Protein AF-A0A497AFL0-F1 (afdb_monomer)

Structure (mmCIF, N/CA/C/O backbone):
data_AF-A0A497AFL0-F1
#
_entry.id   AF-A0A497AFL0-F1
#
loop_
_atom_site.group_PDB
_atom_site.id
_atom_site.type_symbol
_atom_site.label_atom_id
_atom_site.label_alt_id
_atom_site.label_comp_id
_atom_site.label_asym_id
_atom_site.label_entity_id
_atom_site.label_seq_id
_atom_site.pdbx_PDB_ins_code
_atom_site.Cartn_x
_atom_site.Cartn_y
_atom_site.Cartn_z
_atom_site.occupancy
_atom_site.B_iso_or_equiv
_atom_site.auth_seq_id
_atom_site.auth_comp_id
_atom_site.auth_asym_id
_atom_site.auth_atom_id
_atom_site.pdbx_PDB_model_num
ATOM 1 N N . MET A 1 1 ? 13.308 -26.621 -12.746 1.00 46.12 1 MET A N 1
ATOM 2 C CA . MET A 1 1 ? 12.250 -26.012 -13.586 1.00 46.12 1 MET A CA 1
ATOM 3 C C . MET A 1 1 ? 12.833 -25.397 -14.860 1.00 46.12 1 MET A C 1
ATOM 5 O O . MET A 1 1 ? 12.658 -26.014 -15.894 1.00 46.12 1 MET A O 1
ATOM 9 N N . ARG A 1 2 ? 13.650 -24.327 -14.797 1.00 49.12 2 ARG A N 1
ATOM 10 C CA . ARG A 1 2 ? 14.349 -23.703 -15.956 1.00 49.12 2 ARG A CA 1
ATOM 11 C C . ARG A 1 2 ? 14.988 -24.679 -16.957 1.00 49.12 2 ARG A C 1
ATOM 13 O O . ARG A 1 2 ? 14.730 -24.582 -18.146 1.00 49.12 2 ARG A O 1
ATOM 20 N N . ALA A 1 3 ? 15.778 -25.636 -16.469 1.00 50.41 3 ALA A N 1
ATOM 21 C CA . ALA A 1 3 ? 16.465 -26.618 -17.315 1.00 50.41 3 ALA A CA 1
ATOM 22 C C . ALA A 1 3 ? 15.525 -27.650 -17.971 1.00 50.41 3 ALA A C 1
ATOM 24 O O . ALA A 1 3 ? 15.893 -28.256 -18.966 1.00 50.41 3 ALA A O 1
ATOM 25 N N . ARG A 1 4 ? 14.318 -27.850 -17.422 1.00 59.09 4 ARG A N 1
ATOM 26 C CA . ARG A 1 4 ? 13.323 -28.803 -17.946 1.00 59.09 4 ARG A CA 1
ATOM 27 C C . ARG A 1 4 ? 12.272 -28.130 -18.833 1.00 59.09 4 ARG A C 1
ATOM 29 O O . ARG A 1 4 ? 11.682 -28.806 -19.657 1.00 59.09 4 ARG A O 1
ATOM 36 N N . THR A 1 5 ? 12.028 -26.829 -18.654 1.00 69.00 5 THR A N 1
ATOM 37 C CA . THR A 1 5 ? 10.956 -26.096 -19.349 1.00 69.00 5 THR A CA 1
ATOM 38 C C . THR A 1 5 ? 11.459 -25.038 -20.331 1.00 69.00 5 THR A C 1
ATOM 40 O O . THR A 1 5 ? 10.650 -24.422 -21.009 1.00 69.00 5 THR A O 1
ATOM 43 N N . GLY A 1 6 ? 12.766 -24.741 -20.369 1.00 60.69 6 GLY A N 1
ATOM 44 C CA . GLY A 1 6 ? 13.315 -23.621 -21.152 1.00 60.69 6 GLY A CA 1
ATOM 45 C C . GLY A 1 6 ? 12.871 -22.231 -20.662 1.00 60.69 6 GLY A C 1
ATOM 46 O O . GLY A 1 6 ? 13.253 -21.211 -21.232 1.00 60.69 6 GLY A O 1
ATOM 47 N N . TRP A 1 7 ? 12.084 -22.173 -19.585 1.00 60.00 7 TRP A N 1
ATOM 48 C CA . TRP A 1 7 ? 11.347 -20.983 -19.178 1.00 60.00 7 TRP A CA 1
ATOM 49 C C . TRP A 1 7 ? 12.233 -19.939 -18.483 1.00 60.00 7 TRP A C 1
ATOM 51 O O . TRP A 1 7 ? 12.837 -20.207 -17.439 1.00 60.00 7 TRP A O 1
ATOM 61 N N . LYS A 1 8 ? 12.262 -18.707 -19.003 1.00 59.94 8 LYS A N 1
ATOM 62 C CA . LYS A 1 8 ? 12.955 -17.561 -18.391 1.00 59.94 8 LYS A CA 1
ATOM 63 C C . LYS A 1 8 ? 11.952 -16.666 -17.649 1.00 59.94 8 LYS A C 1
ATOM 65 O O . LYS A 1 8 ? 11.508 -15.669 -18.198 1.00 59.94 8 LYS A O 1
ATOM 70 N N . VAL A 1 9 ? 11.637 -16.979 -16.383 1.00 55.25 9 VAL A N 1
ATOM 71 C CA . VAL A 1 9 ? 10.916 -16.020 -15.515 1.00 55.25 9 VAL A CA 1
ATOM 72 C C . VAL A 1 9 ? 11.771 -14.758 -15.398 1.00 55.25 9 VAL A C 1
ATOM 74 O O . VAL A 1 9 ? 12.940 -14.863 -15.004 1.00 55.25 9 VAL A O 1
ATOM 77 N N . ILE A 1 10 ? 11.197 -13.602 -15.731 1.00 65.56 10 ILE A N 1
ATOM 78 C CA . ILE A 1 10 ? 11.725 -12.301 -15.307 1.00 65.56 10 ILE A CA 1
ATOM 79 C C . ILE A 1 10 ? 10.770 -11.715 -14.256 1.00 65.56 10 ILE A C 1
ATOM 81 O O . ILE A 1 10 ? 11.224 -11.472 -13.146 1.00 65.56 10 ILE A O 1
ATOM 85 N N . TRP A 1 11 ? 9.465 -11.610 -14.558 1.00 73.38 11 TRP A N 1
ATOM 86 C CA . TRP A 1 11 ? 8.390 -11.199 -13.636 1.00 73.38 11 TRP A CA 1
ATOM 87 C C . TRP A 1 11 ? 7.073 -11.879 -14.028 1.00 73.38 11 TRP A C 1
ATOM 89 O O . TRP A 1 11 ? 6.803 -11.988 -15.218 1.00 73.38 11 TRP A O 1
ATOM 99 N N . GLY A 1 12 ? 6.311 -12.385 -13.055 1.00 78.75 12 GLY A N 1
ATOM 100 C CA . GLY A 1 12 ? 5.032 -13.076 -13.272 1.00 78.75 12 GLY A CA 1
ATOM 101 C C . GLY A 1 12 ? 3.821 -12.221 -12.884 1.00 78.75 12 GLY A C 1
ATOM 102 O O . GLY A 1 12 ? 4.006 -11.087 -12.432 1.00 78.75 12 GLY A O 1
ATOM 103 N N . PRO A 1 13 ? 2.596 -12.747 -13.043 1.00 87.62 13 PRO A N 1
ATOM 104 C CA . PRO A 1 13 ? 1.397 -12.063 -12.590 1.00 87.62 13 PRO A CA 1
ATOM 105 C C . PRO A 1 13 ? 1.395 -11.935 -11.063 1.00 87.62 13 PRO A C 1
ATOM 107 O O . PRO A 1 13 ? 1.988 -12.750 -10.352 1.00 87.62 13 PRO A O 1
ATOM 110 N N . VAL A 1 14 ? 0.724 -10.901 -10.564 1.00 86.81 14 VAL A N 1
ATOM 111 C CA . VAL A 1 14 ? 0.528 -10.661 -9.130 1.00 86.81 14 VAL A CA 1
ATOM 112 C C . VAL A 1 14 ? -0.358 -11.745 -8.523 1.00 86.81 14 VAL A C 1
ATOM 114 O O . VAL A 1 14 ? -0.096 -12.193 -7.409 1.00 86.81 14 VAL A O 1
ATOM 117 N N . ASP A 1 15 ? -1.393 -12.165 -9.252 1.00 86.38 15 ASP A N 1
ATOM 118 C CA . ASP A 1 15 ? -2.335 -13.183 -8.810 1.00 86.38 15 ASP A CA 1
ATOM 119 C C . ASP A 1 15 ? -2.006 -14.548 -9.430 1.00 86.38 15 ASP A C 1
ATOM 121 O O . ASP A 1 15 ? -1.782 -14.675 -10.635 1.00 86.38 15 ASP A O 1
ATOM 125 N N . GLY A 1 16 ? -2.006 -15.595 -8.603 1.00 87.25 16 GLY A N 1
ATOM 126 C CA . GLY A 1 16 ? -1.774 -16.964 -9.061 1.00 87.25 16 GLY A CA 1
ATOM 127 C C . GLY A 1 16 ? -2.846 -17.468 -10.033 1.00 87.25 16 GLY A C 1
ATOM 128 O O . GLY A 1 16 ? -2.552 -18.339 -10.853 1.00 87.25 16 GLY A O 1
ATOM 129 N N . ARG A 1 17 ? -4.061 -16.906 -9.992 1.00 89.06 17 ARG A N 1
ATOM 130 C CA . ARG A 1 17 ? -5.159 -17.236 -10.917 1.00 89.06 17 ARG A CA 1
ATOM 131 C C . ARG A 1 17 ? -4.842 -16.863 -12.363 1.00 89.06 17 ARG A C 1
ATOM 133 O O . ARG A 1 17 ? -5.296 -17.550 -13.271 1.00 89.06 17 ARG A O 1
ATOM 140 N N . ASP A 1 18 ? -4.021 -15.837 -12.567 1.00 89.94 18 ASP A N 1
ATOM 141 C CA . ASP A 1 18 ? -3.608 -15.380 -13.896 1.00 89.94 18 ASP A CA 1
ATOM 142 C C . ASP A 1 18 ? -2.452 -16.214 -14.468 1.00 89.94 18 ASP A C 1
ATOM 144 O O . ASP A 1 18 ? -2.111 -16.087 -15.645 1.00 89.94 18 ASP A O 1
ATOM 148 N N . LEU A 1 19 ? -1.834 -17.082 -13.657 1.00 88.62 19 LEU A N 1
ATOM 149 C CA . LEU A 1 19 ? -0.659 -17.853 -14.053 1.00 88.62 19 LEU A CA 1
ATOM 150 C C . LEU A 1 19 ? -0.894 -18.719 -15.304 1.00 88.62 19 LEU A C 1
ATOM 152 O O . LEU A 1 19 ? -0.031 -18.688 -16.177 1.00 88.62 19 LEU A O 1
ATOM 156 N N . PRO A 1 20 ? -2.013 -19.455 -15.469 1.00 89.94 20 PRO A N 1
ATOM 157 C CA . PRO A 1 20 ? -2.237 -20.252 -16.674 1.00 89.94 20 PRO A CA 1
ATOM 158 C C . PRO A 1 20 ? -2.274 -19.412 -17.959 1.00 89.94 20 PRO A C 1
ATOM 160 O O . PRO A 1 20 ? -1.594 -19.764 -18.919 1.00 89.94 20 PRO A O 1
ATOM 163 N N . ALA A 1 21 ? -3.002 -18.290 -17.962 1.00 89.69 21 ALA A N 1
ATOM 164 C CA . ALA A 1 21 ? -3.087 -17.380 -19.110 1.00 89.69 21 ALA A CA 1
ATOM 165 C C . ALA A 1 21 ? -1.736 -16.700 -19.387 1.00 89.69 21 ALA A C 1
ATOM 167 O O . ALA A 1 21 ? -1.268 -16.641 -20.525 1.00 89.69 21 ALA A O 1
ATOM 168 N N . PHE A 1 22 ? -1.038 -16.286 -18.326 1.00 86.12 22 PHE A N 1
ATOM 169 C CA . PHE A 1 22 ? 0.311 -15.736 -18.419 1.00 86.12 22 PHE A CA 1
ATOM 170 C C . PHE A 1 22 ? 1.298 -16.727 -19.057 1.00 86.12 22 PHE A C 1
ATOM 172 O O . PHE A 1 22 ? 2.105 -16.352 -19.904 1.00 86.12 22 PHE A O 1
ATOM 179 N N . LEU A 1 23 ? 1.215 -18.013 -18.696 1.00 84.00 23 LEU A N 1
ATOM 180 C CA . LEU A 1 23 ? 2.046 -19.069 -19.281 1.00 84.00 23 LEU A CA 1
ATOM 181 C C . LEU A 1 23 ? 1.733 -19.331 -20.765 1.00 84.00 23 LEU A C 1
ATOM 183 O O . LEU A 1 23 ? 2.600 -19.838 -21.476 1.00 84.00 23 LEU A O 1
ATOM 187 N N . GLN A 1 24 ? 0.535 -18.973 -21.231 1.00 88.25 24 GLN A N 1
ATOM 188 C CA . GLN A 1 24 ? 0.121 -19.063 -22.636 1.00 88.25 24 GLN A CA 1
ATOM 189 C C . GLN A 1 24 ? 0.507 -17.820 -23.459 1.00 88.25 24 GLN A C 1
ATOM 191 O O . GLN A 1 24 ? 0.299 -17.799 -24.669 1.00 88.25 24 GLN A O 1
ATOM 196 N N . GLY A 1 25 ? 1.119 -16.806 -22.833 1.00 84.25 25 GLY A N 1
ATOM 197 C CA . GLY A 1 25 ? 1.528 -15.563 -23.493 1.00 84.25 25 GLY A CA 1
ATOM 198 C C . GLY A 1 25 ? 0.440 -14.488 -23.547 1.00 84.25 25 GLY A C 1
ATOM 199 O O . GLY A 1 25 ? 0.642 -13.452 -24.179 1.00 84.25 25 GLY A O 1
ATOM 200 N N . GLU A 1 26 ? -0.687 -14.685 -22.861 1.00 86.81 26 GLU A N 1
ATOM 201 C CA . GLU A 1 26 ? -1.793 -13.722 -22.781 1.00 86.81 26 GLU A CA 1
ATOM 202 C C . GLU A 1 26 ? -1.524 -12.647 -21.711 1.00 86.81 26 GLU A C 1
ATOM 204 O O . GLU A 1 26 ? -2.297 -12.437 -20.775 1.00 86.81 26 GLU A O 1
ATOM 209 N N . GLU A 1 27 ? -0.377 -11.971 -21.805 1.00 84.44 27 GLU A N 1
ATOM 210 C CA . GLU A 1 27 ? 0.041 -10.997 -20.797 1.00 84.44 27 GLU A CA 1
ATOM 211 C C . GLU A 1 27 ? -0.739 -9.680 -20.903 1.00 84.44 27 GLU A C 1
ATOM 213 O O . GLU A 1 27 ? -0.645 -8.956 -21.897 1.00 84.44 27 GLU A O 1
ATOM 218 N N . THR A 1 28 ? -1.425 -9.291 -19.825 1.00 87.81 28 THR A N 1
ATOM 219 C CA . THR A 1 28 ? -2.095 -7.984 -19.736 1.00 87.81 28 THR A CA 1
ATOM 220 C C . THR A 1 28 ? -1.421 -7.062 -18.711 1.00 87.81 28 THR A C 1
ATOM 222 O O . THR A 1 28 ? -0.861 -7.528 -17.716 1.00 87.81 28 THR A O 1
ATOM 225 N N . PRO A 1 29 ? -1.497 -5.724 -18.874 1.00 85.31 29 PRO A N 1
ATOM 226 C CA . PRO A 1 29 ? -1.004 -4.785 -17.862 1.00 85.31 29 PRO A CA 1
ATOM 227 C C . PRO A 1 29 ? -1.679 -4.943 -16.491 1.00 85.31 29 PRO A C 1
ATOM 229 O O . PRO A 1 29 ? -1.070 -4.627 -15.470 1.00 85.31 29 PRO A O 1
ATOM 232 N N . ALA A 1 30 ? -2.925 -5.429 -16.462 1.00 87.38 30 ALA A N 1
ATOM 233 C CA . ALA A 1 30 ? -3.696 -5.646 -15.241 1.00 87.38 30 ALA A CA 1
ATOM 234 C C . ALA A 1 30 ? -3.081 -6.729 -14.346 1.00 87.38 30 ALA A C 1
ATOM 236 O O . ALA A 1 30 ? -2.998 -6.523 -13.139 1.00 87.38 30 ALA A O 1
ATOM 237 N N . MET A 1 31 ? -2.576 -7.813 -14.945 1.00 89.75 31 MET A N 1
ATOM 238 C CA . MET A 1 31 ? -1.933 -8.932 -14.241 1.00 89.75 31 MET A CA 1
ATOM 239 C C . MET A 1 31 ? -0.695 -8.508 -13.441 1.00 89.75 31 MET A C 1
ATOM 241 O O . MET A 1 31 ? -0.265 -9.216 -12.539 1.00 89.75 31 MET A O 1
ATOM 245 N N . ARG A 1 32 ? -0.091 -7.358 -13.763 1.00 86.31 32 ARG A N 1
ATOM 246 C CA . ARG A 1 32 ? 1.118 -6.839 -13.100 1.00 86.31 32 ARG A CA 1
ATOM 247 C C . ARG A 1 32 ? 0.809 -5.864 -11.963 1.00 86.31 32 ARG A C 1
ATOM 249 O O . ARG A 1 32 ? 1.722 -5.452 -11.250 1.00 86.31 32 ARG A O 1
ATOM 256 N N . GLN A 1 33 ? -0.452 -5.460 -11.810 1.00 87.88 33 GLN A N 1
ATOM 257 C CA . GLN A 1 33 ? -0.864 -4.469 -10.823 1.00 87.88 33 GLN A CA 1
ATOM 258 C C . GLN A 1 33 ? -1.514 -5.134 -9.618 1.00 87.88 33 GLN A C 1
ATOM 260 O O . GLN A 1 33 ? -2.354 -6.019 -9.756 1.00 87.88 33 GLN A O 1
ATOM 265 N N . VAL A 1 34 ? -1.156 -4.665 -8.425 1.00 86.75 34 VAL A N 1
ATOM 266 C CA . VAL A 1 34 ? -1.777 -5.139 -7.187 1.00 86.75 34 VAL A CA 1
ATOM 267 C C . VAL A 1 34 ? -3.140 -4.476 -7.034 1.00 86.75 34 VAL A C 1
ATOM 269 O O . VAL A 1 34 ? -3.253 -3.246 -7.047 1.00 86.75 34 VAL A O 1
ATOM 272 N N . ARG A 1 35 ? -4.169 -5.305 -6.864 1.00 82.94 35 ARG A N 1
ATOM 273 C CA . ARG A 1 35 ? -5.547 -4.902 -6.580 1.00 82.94 35 ARG A CA 1
ATOM 274 C C . ARG A 1 35 ? -5.979 -5.518 -5.254 1.00 82.94 35 ARG A C 1
ATOM 276 O O . ARG A 1 35 ? -5.486 -6.575 -4.883 1.00 82.94 35 ARG A O 1
ATOM 283 N N . PHE A 1 36 ? -6.869 -4.820 -4.553 1.00 82.75 36 PHE A N 1
ATOM 284 C CA . PHE A 1 36 ? -7.506 -5.298 -3.327 1.00 82.75 36 PHE A CA 1
ATOM 285 C C . PHE A 1 36 ? -9.001 -5.352 -3.556 1.00 82.75 36 PHE A C 1
ATOM 287 O O . PHE A 1 36 ? -9.713 -4.368 -3.331 1.00 82.75 36 PHE A O 1
ATOM 294 N N . ASP A 1 37 ? -9.460 -6.493 -4.043 1.00 85.88 37 ASP A N 1
ATOM 295 C CA . ASP A 1 37 ? -10.869 -6.701 -4.332 1.00 85.88 37 ASP A CA 1
ATOM 296 C C . ASP A 1 37 ? -11.680 -6.812 -3.025 1.00 85.88 37 ASP A C 1
ATOM 298 O O . ASP A 1 37 ? -11.132 -7.149 -1.967 1.00 85.88 37 ASP A O 1
ATOM 302 N N . PRO A 1 38 ? -13.002 -6.555 -3.055 1.00 88.50 38 PRO A N 1
ATOM 303 C CA . PRO A 1 38 ? -13.854 -6.670 -1.869 1.00 88.50 38 PRO A CA 1
ATOM 304 C C . PRO A 1 38 ? -13.768 -8.038 -1.183 1.00 88.50 38 PRO A C 1
ATOM 306 O O . PRO A 1 38 ? -13.820 -8.106 0.042 1.00 88.50 38 PRO A O 1
ATOM 309 N N . GLN A 1 39 ? -13.575 -9.113 -1.954 1.00 90.06 39 GLN A N 1
ATOM 310 C CA . GLN A 1 39 ? -13.399 -10.458 -1.410 1.00 90.06 39 GLN A CA 1
ATOM 311 C C . GLN A 1 39 ? -12.131 -10.565 -0.553 1.00 90.06 39 GLN A C 1
ATOM 313 O O . GLN A 1 39 ? -12.203 -11.003 0.589 1.00 90.06 39 GLN A O 1
ATOM 318 N N . GLN A 1 40 ? -10.987 -10.095 -1.054 1.00 89.38 40 GLN A N 1
ATOM 319 C CA . GLN A 1 40 ? -9.726 -10.110 -0.303 1.00 89.38 40 GLN A CA 1
ATOM 320 C C . GLN A 1 40 ? -9.819 -9.244 0.960 1.00 89.38 40 GLN A C 1
ATOM 322 O O . GLN A 1 40 ? -9.247 -9.567 1.996 1.00 89.38 40 GLN A O 1
ATOM 327 N N . ARG A 1 41 ? -10.579 -8.145 0.908 1.00 89.56 41 ARG A N 1
ATOM 328 C CA . ARG A 1 41 ? -10.850 -7.306 2.087 1.00 89.56 41 ARG A CA 1
ATOM 329 C C . ARG A 1 41 ? -11.718 -8.003 3.120 1.00 89.56 41 ARG A C 1
ATOM 331 O O . ARG A 1 41 ? -11.448 -7.866 4.310 1.00 89.56 41 ARG A O 1
ATOM 338 N N . LEU A 1 42 ? -12.721 -8.756 2.681 1.00 93.38 42 LEU A N 1
ATOM 339 C CA . LEU A 1 42 ? -13.513 -9.600 3.567 1.00 93.38 42 LEU A CA 1
ATOM 340 C C . LEU A 1 42 ? -12.639 -10.679 4.215 1.00 93.38 42 LEU A C 1
ATOM 342 O O . LEU A 1 42 ? -12.704 -10.858 5.427 1.00 93.38 42 LEU A O 1
ATOM 346 N N . GLU A 1 43 ? -11.781 -11.340 3.437 1.00 92.62 43 GLU A N 1
ATOM 347 C CA . GLU A 1 43 ? -10.816 -12.318 3.952 1.00 92.62 43 GLU A CA 1
ATOM 348 C C . GLU A 1 43 ? -9.907 -11.686 5.019 1.00 92.62 43 GLU A C 1
ATOM 350 O O . GLU A 1 43 ? -9.795 -12.224 6.119 1.00 92.62 43 GLU A O 1
ATOM 355 N N . MET A 1 44 ? -9.344 -10.498 4.763 1.00 90.81 44 MET A N 1
ATOM 356 C CA . MET A 1 44 ? -8.554 -9.756 5.757 1.00 90.81 44 MET A CA 1
ATOM 357 C C . MET A 1 44 ? -9.360 -9.414 7.019 1.00 90.81 44 MET A C 1
ATOM 359 O O . MET A 1 44 ? -8.858 -9.599 8.129 1.00 90.81 44 MET A O 1
ATOM 363 N N . ALA A 1 45 ? -10.610 -8.963 6.868 1.00 90.31 45 ALA A N 1
ATOM 364 C CA . ALA A 1 45 ? -11.486 -8.659 7.997 1.00 90.31 45 ALA A CA 1
ATOM 365 C C . ALA A 1 45 ? -11.735 -9.890 8.871 1.00 90.31 45 ALA A C 1
ATOM 367 O O . ALA A 1 45 ? -11.653 -9.797 10.095 1.00 90.31 45 ALA A O 1
ATOM 368 N N . VAL A 1 46 ? -11.986 -11.043 8.249 1.00 94.56 46 VAL A N 1
ATOM 369 C CA . VAL A 1 46 ? -12.168 -12.324 8.942 1.00 94.56 46 VAL A CA 1
ATOM 370 C C . VAL A 1 46 ? -10.878 -12.744 9.647 1.00 94.56 46 VAL A C 1
ATOM 372 O O . VAL A 1 46 ? -10.926 -13.105 10.823 1.00 94.56 46 VAL A O 1
ATOM 375 N N . MET A 1 47 ? -9.725 -12.654 8.973 1.00 92.56 47 MET A N 1
ATOM 376 C CA . MET A 1 47 ? -8.430 -13.018 9.563 1.00 92.56 47 MET A CA 1
ATOM 377 C C . MET A 1 47 ? -8.060 -12.163 10.778 1.00 92.56 47 MET A C 1
ATOM 379 O O . MET A 1 47 ? -7.326 -12.636 11.639 1.00 92.56 47 MET A O 1
ATOM 383 N N . TRP A 1 48 ? -8.565 -10.933 10.870 1.00 89.06 48 TRP A N 1
ATOM 384 C CA . TRP A 1 48 ? -8.393 -10.083 12.049 1.00 89.06 48 TRP A CA 1
ATOM 385 C C . TRP A 1 48 ? -9.451 -10.337 13.124 1.00 89.06 48 TRP A C 1
ATOM 387 O O . TRP A 1 48 ? -9.122 -10.489 14.302 1.00 89.06 48 TRP A O 1
ATOM 397 N N . ALA A 1 49 ? -10.725 -10.409 12.738 1.00 90.69 49 ALA A N 1
ATOM 398 C CA . ALA A 1 49 ? -11.827 -10.547 13.683 1.00 90.69 49 ALA A CA 1
ATOM 399 C C . ALA A 1 49 ? -11.823 -11.908 14.394 1.00 90.69 49 ALA A C 1
ATOM 401 O O . ALA A 1 49 ? -12.113 -11.974 15.592 1.00 90.69 49 ALA A O 1
ATOM 402 N N . ALA A 1 50 ? -11.481 -12.992 13.690 1.00 94.56 50 ALA A N 1
ATOM 403 C CA . ALA A 1 50 ? -11.543 -14.340 14.247 1.00 94.56 50 ALA A CA 1
ATOM 404 C C . ALA A 1 50 ? -10.533 -14.569 15.391 1.00 94.56 50 ALA A C 1
ATOM 406 O O . ALA A 1 50 ? -10.984 -14.933 16.480 1.00 94.56 50 ALA A O 1
ATOM 407 N N . PRO A 1 51 ? -9.218 -14.290 15.251 1.00 91.88 51 PRO A N 1
ATOM 408 C CA . PRO A 1 51 ? -8.271 -14.445 16.358 1.00 91.88 51 PRO A CA 1
ATOM 409 C C . PRO A 1 51 ? -8.599 -13.549 17.556 1.00 91.88 51 PRO A C 1
ATOM 411 O O . PRO A 1 51 ? -8.541 -14.007 18.695 1.00 91.88 51 PRO A O 1
ATOM 414 N N . LEU A 1 52 ? -9.018 -12.299 17.322 1.00 88.19 52 LEU A N 1
ATOM 415 C CA . LEU A 1 52 ? -9.439 -11.397 18.400 1.00 88.19 52 LEU A CA 1
ATOM 416 C C . LEU A 1 52 ? -10.680 -11.923 19.136 1.00 88.19 52 LEU A C 1
ATOM 418 O O . LEU A 1 52 ? -10.771 -11.816 20.360 1.00 88.19 52 LEU A O 1
ATOM 422 N N . SER A 1 53 ? -11.612 -12.549 18.414 1.00 92.31 53 SER A N 1
ATOM 423 C CA . SER A 1 53 ? -12.800 -13.173 19.008 1.00 92.31 53 SER A CA 1
ATOM 424 C C . SER A 1 53 ? -12.453 -14.384 19.877 1.00 92.31 53 SER A C 1
ATOM 426 O O . SER A 1 53 ? -13.130 -14.611 20.876 1.00 92.31 53 SER A O 1
ATOM 428 N N . LEU A 1 54 ? -11.384 -15.126 19.562 1.00 92.94 54 LEU A N 1
ATOM 429 C CA . LEU A 1 54 ? -10.900 -16.233 20.403 1.00 92.94 54 LEU A CA 1
ATOM 430 C C . LEU A 1 54 ? -10.318 -15.752 21.739 1.00 92.94 54 LEU A C 1
ATOM 432 O O . LEU A 1 54 ? -10.319 -16.502 22.712 1.00 92.94 54 LEU A O 1
ATOM 436 N N . LEU A 1 55 ? -9.859 -14.499 21.805 1.00 89.56 55 LEU A N 1
ATOM 437 C CA . LEU A 1 55 ? -9.377 -13.874 23.040 1.00 89.56 55 LEU A CA 1
ATOM 438 C C . LEU A 1 55 ? -10.510 -13.239 23.859 1.00 89.56 55 LEU A C 1
ATOM 440 O O . LEU A 1 55 ? -10.360 -13.032 25.064 1.00 89.56 55 LEU A O 1
ATOM 444 N N . ALA A 1 56 ? -11.663 -12.957 23.245 1.00 89.81 56 ALA A N 1
ATOM 445 C CA . ALA A 1 56 ? -12.793 -12.310 23.909 1.00 89.81 56 ALA A CA 1
ATOM 446 C C . ALA A 1 56 ? -13.316 -13.052 25.164 1.00 89.81 56 ALA A C 1
ATOM 448 O O . ALA A 1 56 ? -13.660 -12.362 26.130 1.00 89.81 56 ALA A O 1
ATOM 449 N N . PRO A 1 57 ? -13.337 -14.402 25.246 1.00 92.69 57 PRO A N 1
ATOM 450 C CA . PRO A 1 57 ? -13.746 -15.123 26.455 1.00 92.69 57 PRO A CA 1
ATOM 451 C C . PRO A 1 57 ? -12.928 -14.796 27.709 1.00 92.69 57 PRO A C 1
ATOM 453 O O . PRO A 1 57 ? -13.464 -14.904 28.808 1.00 92.69 57 PRO A O 1
ATOM 456 N N . ILE A 1 58 ? -11.682 -14.318 27.580 1.00 89.50 58 ILE A N 1
ATOM 457 C CA . ILE A 1 58 ? -10.861 -13.869 28.725 1.00 89.50 58 ILE A CA 1
ATOM 458 C C . ILE A 1 58 ? -11.582 -12.756 29.504 1.00 89.50 58 ILE A C 1
ATOM 460 O O . ILE A 1 58 ? -11.474 -12.660 30.726 1.00 89.50 58 ILE A O 1
ATOM 464 N N . THR A 1 59 ? -12.387 -11.943 28.816 1.00 85.12 59 THR A N 1
ATOM 465 C CA . THR A 1 59 ? -13.141 -10.852 29.444 1.00 85.12 59 THR A CA 1
ATOM 466 C C . THR A 1 59 ? -14.266 -11.330 30.361 1.00 85.12 59 THR A C 1
ATOM 468 O O . THR A 1 59 ? -14.693 -10.557 31.219 1.00 85.12 59 THR A O 1
ATOM 471 N N . LEU A 1 60 ? -14.707 -12.593 30.259 1.00 86.56 60 LEU A N 1
ATOM 472 C CA . LEU A 1 60 ? -15.723 -13.169 31.149 1.00 86.56 60 LEU A CA 1
ATOM 473 C C . LEU A 1 60 ? -15.281 -13.181 32.617 1.00 86.56 60 LEU A C 1
ATOM 475 O O . LEU A 1 60 ? -16.134 -13.088 33.494 1.00 86.56 60 LEU A O 1
ATOM 479 N N . ILE A 1 61 ? -13.967 -13.230 32.877 1.00 90.75 61 ILE A N 1
ATOM 480 C CA . ILE A 1 61 ? -13.384 -13.159 34.228 1.00 90.75 61 ILE A CA 1
ATOM 481 C C . ILE A 1 61 ? -13.780 -11.851 34.925 1.00 90.75 61 ILE A C 1
ATOM 483 O O . ILE A 1 61 ? -14.040 -11.831 36.125 1.00 90.75 61 ILE A O 1
ATOM 487 N N . PHE A 1 62 ? -13.847 -10.757 34.167 1.00 89.12 62 PHE A N 1
ATOM 488 C CA . PHE A 1 62 ? -14.095 -9.418 34.699 1.00 89.12 62 PHE A CA 1
ATOM 489 C C . PHE A 1 62 ? -15.529 -8.938 34.439 1.00 89.12 62 PHE A C 1
ATOM 491 O O . PHE A 1 62 ? -16.079 -8.181 35.239 1.00 89.12 62 PHE A O 1
ATOM 498 N N . TRP A 1 63 ? -16.149 -9.372 33.334 1.00 86.75 63 TRP A N 1
ATOM 499 C CA . TRP A 1 63 ? -17.462 -8.907 32.872 1.00 86.75 63 TRP A CA 1
ATOM 500 C C . TRP A 1 63 ? -18.310 -10.049 32.271 1.00 86.75 63 TRP A C 1
ATOM 502 O O . TRP A 1 63 ? -18.483 -10.114 31.048 1.00 86.75 63 TRP A O 1
ATOM 512 N N . PRO A 1 64 ? -18.917 -10.916 33.106 1.00 78.38 64 PRO A N 1
ATOM 513 C CA . PRO A 1 64 ? -19.558 -12.170 32.678 1.00 78.38 64 PRO A CA 1
ATOM 514 C C . PRO A 1 64 ? -20.802 -12.055 31.766 1.00 78.38 64 PRO A C 1
ATOM 516 O O . PRO A 1 64 ? -21.359 -13.069 31.370 1.00 78.38 64 PRO A O 1
ATOM 519 N N . GLY A 1 65 ? -21.233 -10.857 31.360 1.00 87.69 65 GLY A N 1
ATOM 520 C CA . GLY A 1 65 ? -22.367 -10.655 30.440 1.00 87.69 65 GLY A CA 1
ATOM 521 C C . GLY A 1 65 ? -22.021 -9.962 29.120 1.00 87.69 65 GLY A C 1
ATOM 522 O O . GLY A 1 65 ? -22.923 -9.644 28.348 1.00 87.69 65 GLY A O 1
ATOM 523 N N . ARG A 1 66 ? -20.741 -9.654 28.859 1.00 88.12 66 ARG A N 1
ATOM 524 C CA . ARG A 1 66 ? -20.347 -8.787 27.728 1.00 88.12 66 ARG A CA 1
ATOM 525 C C . ARG A 1 66 ? -19.659 -9.489 26.562 1.00 88.12 66 ARG A C 1
ATOM 527 O O . ARG A 1 66 ? -19.245 -8.811 25.628 1.00 88.12 66 ARG A O 1
ATOM 534 N N . LEU A 1 67 ? -19.590 -10.818 26.567 1.00 90.50 67 LEU A N 1
ATOM 535 C CA . LEU A 1 67 ? -18.915 -11.566 25.505 1.00 90.50 67 LEU A CA 1
ATOM 536 C C . LEU A 1 67 ? -19.546 -11.330 24.127 1.00 90.50 67 LEU A C 1
ATOM 538 O O . LEU A 1 67 ? -18.862 -10.899 23.207 1.00 90.50 67 LEU A O 1
ATOM 542 N N . LEU A 1 68 ? -20.852 -11.572 23.990 1.00 91.19 68 LEU A N 1
ATOM 543 C CA . LEU A 1 68 ? -21.545 -11.427 22.710 1.00 91.19 68 LEU A CA 1
ATOM 544 C C . LEU A 1 68 ? -21.472 -9.999 22.134 1.00 91.19 68 LEU A C 1
ATOM 546 O O . LEU A 1 68 ? -21.086 -9.869 20.973 1.00 91.19 68 LEU A O 1
ATOM 550 N N . PRO A 1 69 ? -21.772 -8.921 22.893 1.00 90.19 69 PRO A N 1
ATOM 551 C CA . PRO A 1 69 ? -21.641 -7.569 22.357 1.00 90.19 69 PRO A CA 1
ATOM 552 C C . PRO A 1 69 ? -20.188 -7.201 22.028 1.00 90.19 69 PRO A C 1
ATOM 554 O O . PRO A 1 69 ? -19.963 -6.463 21.073 1.00 90.19 69 PRO A O 1
ATOM 557 N N . LEU A 1 70 ? -19.199 -7.730 22.759 1.00 87.06 70 LEU A N 1
ATOM 558 C CA . LEU A 1 70 ? -17.786 -7.523 22.438 1.00 87.06 70 LEU A CA 1
ATOM 559 C C . LEU A 1 70 ? -17.399 -8.202 21.118 1.00 87.06 70 LEU A C 1
ATOM 561 O O . LEU A 1 70 ? -16.787 -7.563 20.267 1.00 87.06 70 LEU A O 1
ATOM 565 N N . VAL A 1 71 ? -17.787 -9.464 20.921 1.00 92.00 71 VAL A N 1
ATOM 566 C CA . VAL A 1 71 ? -17.542 -10.192 19.665 1.00 92.00 71 VAL A CA 1
ATOM 567 C C . VAL A 1 71 ? -18.240 -9.492 18.499 1.00 92.00 71 VAL A C 1
ATOM 569 O O . VAL A 1 71 ? -17.611 -9.243 17.474 1.00 92.00 71 VAL A O 1
ATOM 572 N N . ALA A 1 72 ? -19.504 -9.095 18.665 1.00 92.38 72 ALA A N 1
ATOM 573 C CA . ALA A 1 72 ? -20.233 -8.348 17.643 1.00 92.38 72 ALA A CA 1
ATOM 574 C C . ALA A 1 72 ? -19.527 -7.030 17.281 1.00 92.38 72 ALA A C 1
ATOM 576 O O . ALA A 1 72 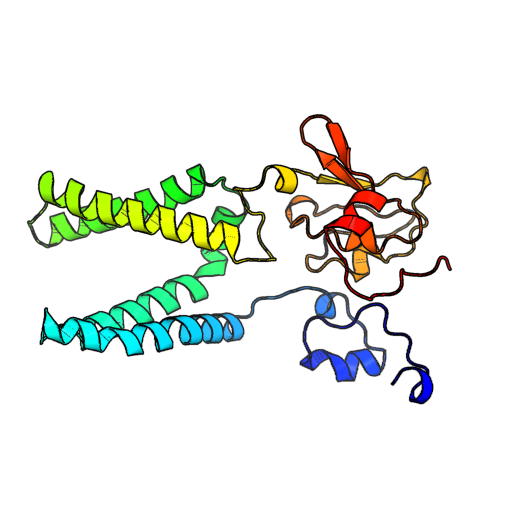? -19.411 -6.703 16.101 1.00 92.38 72 ALA A O 1
ATOM 577 N N . LEU A 1 73 ? -19.007 -6.303 18.276 1.00 87.62 73 LEU A N 1
ATOM 578 C CA . LEU A 1 73 ? -18.253 -5.069 18.058 1.00 87.62 73 LEU A CA 1
ATOM 579 C C . LEU A 1 73 ? -16.938 -5.315 17.307 1.00 87.62 73 LEU A C 1
ATOM 581 O O . LEU A 1 73 ? -16.635 -4.560 16.387 1.00 87.62 73 LEU A O 1
ATOM 585 N N . ILE A 1 74 ? -16.180 -6.357 17.671 1.00 87.00 74 ILE A N 1
ATOM 586 C CA . ILE A 1 74 ? -14.933 -6.739 16.985 1.00 87.00 74 ILE A CA 1
ATOM 587 C C . ILE A 1 74 ? -15.215 -6.967 15.498 1.00 87.00 74 ILE A C 1
ATOM 589 O O . ILE A 1 74 ? -14.590 -6.337 14.649 1.00 87.00 74 ILE A O 1
ATOM 593 N N . TRP A 1 75 ? -16.204 -7.805 15.183 1.00 93.94 75 TRP A N 1
ATOM 594 C CA . TRP A 1 75 ? -16.572 -8.109 13.801 1.00 93.94 75 TRP A CA 1
ATOM 595 C C . TRP A 1 75 ? -17.090 -6.889 13.045 1.00 93.94 75 TRP A C 1
ATOM 597 O O . TRP A 1 75 ? -16.645 -6.635 11.926 1.00 93.94 75 TRP A O 1
ATOM 607 N N . ALA A 1 76 ? -17.994 -6.114 13.650 1.00 91.44 76 ALA A N 1
ATOM 608 C CA . ALA A 1 76 ? -18.539 -4.911 13.032 1.00 91.44 76 ALA A CA 1
ATOM 609 C C . ALA A 1 76 ? -17.435 -3.897 12.710 1.00 91.44 76 ALA A C 1
ATOM 611 O O . ALA A 1 76 ? -17.402 -3.362 11.603 1.00 91.44 76 ALA A O 1
ATOM 612 N N . LEU A 1 77 ? -16.504 -3.671 13.643 1.00 84.94 77 LEU A N 1
ATOM 613 C CA . LEU A 1 77 ? -15.393 -2.747 13.444 1.00 84.94 77 LEU A CA 1
ATOM 614 C C . LEU A 1 77 ? -14.421 -3.260 12.378 1.00 84.94 77 LEU A C 1
ATOM 616 O O . LEU A 1 77 ? -14.068 -2.499 11.481 1.00 84.94 77 LEU A O 1
ATOM 620 N N . SER A 1 78 ? -14.022 -4.534 12.428 1.00 85.81 78 SER A N 1
ATOM 621 C CA . SER A 1 78 ? -13.136 -5.122 11.416 1.00 85.81 78 SER A CA 1
ATOM 622 C C . SER A 1 78 ? -13.752 -5.033 10.019 1.00 85.81 78 SER A C 1
ATOM 624 O O . SER A 1 78 ? -13.107 -4.537 9.096 1.00 85.81 78 SER A O 1
ATOM 626 N N . LEU A 1 79 ? -15.014 -5.434 9.855 1.00 90.75 79 LEU A N 1
ATOM 627 C CA . LEU A 1 79 ? -15.713 -5.332 8.573 1.00 90.75 79 LEU A CA 1
ATOM 628 C C . LEU A 1 79 ? -15.818 -3.878 8.102 1.00 90.75 79 LEU A C 1
ATOM 630 O O . LEU A 1 79 ? -15.525 -3.599 6.941 1.00 90.75 79 LEU A O 1
ATOM 634 N N . ALA A 1 80 ? -16.178 -2.951 8.993 1.00 87.62 80 ALA A N 1
ATOM 635 C CA . ALA A 1 80 ? -16.268 -1.533 8.660 1.00 87.62 80 ALA A CA 1
ATOM 636 C C . ALA A 1 80 ? -14.922 -0.977 8.178 1.00 87.62 80 ALA A C 1
ATOM 638 O O . ALA A 1 80 ? -14.879 -0.328 7.137 1.00 87.62 80 ALA A O 1
ATOM 639 N N . VAL A 1 81 ? -13.824 -1.271 8.882 1.00 83.31 81 VAL A N 1
ATOM 640 C CA . VAL A 1 81 ? -12.473 -0.825 8.512 1.00 83.31 81 VAL A CA 1
ATOM 641 C C . VAL A 1 81 ? -12.091 -1.367 7.130 1.00 83.31 81 VAL A C 1
ATOM 643 O O . VAL A 1 81 ? -11.851 -0.590 6.208 1.00 83.31 81 VAL A O 1
ATOM 646 N N . TYR A 1 82 ? -12.101 -2.685 6.923 1.00 86.69 82 TYR A N 1
ATOM 647 C CA . TYR A 1 82 ? -11.590 -3.253 5.670 1.00 86.69 82 TYR A CA 1
ATOM 648 C C . TYR A 1 82 ? -12.504 -3.016 4.462 1.00 86.69 82 TYR A C 1
ATOM 650 O O . TYR A 1 82 ? -11.998 -2.794 3.361 1.00 86.69 82 TYR A O 1
ATOM 658 N N . LEU A 1 83 ? -13.831 -3.030 4.627 1.00 88.75 83 LEU A N 1
ATOM 659 C CA . LEU A 1 83 ? -14.755 -2.811 3.507 1.00 88.75 83 LEU A CA 1
ATOM 660 C C . LEU A 1 83 ? -14.884 -1.329 3.138 1.00 88.75 83 LEU A C 1
ATOM 662 O O . LEU A 1 83 ? -14.979 -1.015 1.951 1.00 88.75 83 LEU A O 1
ATOM 666 N N . ALA A 1 84 ? -14.830 -0.414 4.115 1.00 87.06 84 ALA A N 1
ATOM 667 C CA . ALA A 1 84 ? -14.845 1.026 3.848 1.00 87.06 84 ALA A CA 1
ATOM 668 C C . ALA A 1 84 ? -13.481 1.572 3.396 1.00 87.06 84 ALA A C 1
ATOM 670 O O . ALA A 1 84 ? -13.386 2.752 3.059 1.00 87.06 84 ALA A O 1
ATOM 671 N N . PHE A 1 85 ? -12.442 0.732 3.343 1.00 83.19 85 PHE A N 1
ATOM 672 C CA . PHE A 1 85 ? -11.083 1.120 2.972 1.00 83.19 85 PHE A CA 1
ATOM 673 C C . PHE A 1 85 ? -10.982 2.009 1.716 1.00 83.19 85 PHE A C 1
ATOM 675 O O . PHE A 1 85 ? -10.336 3.051 1.807 1.00 83.19 85 PHE A O 1
ATOM 682 N N . PRO A 1 86 ? -11.662 1.732 0.581 1.00 84.25 86 PRO A N 1
ATOM 683 C CA . PRO A 1 86 ? -11.639 2.616 -0.597 1.00 84.25 86 PRO A CA 1
ATOM 684 C C . PRO A 1 86 ? -12.053 4.058 -0.334 1.00 84.25 86 PRO A C 1
ATOM 686 O O . PRO A 1 86 ? -11.594 4.969 -1.017 1.00 84.25 86 PRO A O 1
ATOM 689 N N . LEU A 1 87 ? -12.962 4.262 0.622 1.00 83.88 87 LEU A N 1
ATOM 690 C CA . LEU A 1 87 ? -13.527 5.574 0.916 1.00 83.88 87 LEU A CA 1
ATOM 691 C C . LEU A 1 87 ? -12.505 6.459 1.628 1.00 83.88 87 LEU A C 1
ATOM 693 O O . LEU A 1 87 ? -12.488 7.671 1.418 1.00 83.88 87 LEU A O 1
ATOM 697 N N . TYR A 1 88 ? -11.645 5.859 2.454 1.00 76.75 88 TYR A N 1
ATOM 698 C CA . TYR A 1 88 ? -10.664 6.591 3.250 1.00 76.75 88 TYR A CA 1
ATOM 699 C C . TYR A 1 88 ? -9.208 6.384 2.802 1.00 76.75 88 TYR A C 1
ATOM 701 O O . TYR A 1 88 ? -8.337 7.133 3.247 1.00 76.75 88 TYR A O 1
ATOM 709 N N . GLU A 1 89 ? -8.926 5.448 1.890 1.00 78.06 89 GLU A N 1
ATOM 710 C CA . GLU A 1 89 ? -7.596 5.208 1.309 1.00 78.06 89 GLU A CA 1
ATOM 711 C C . GLU A 1 89 ? -6.942 6.500 0.789 1.00 78.06 89 GLU A C 1
ATOM 713 O O . GLU A 1 89 ? -5.800 6.761 1.170 1.00 78.06 89 GLU A O 1
ATOM 718 N N . PRO A 1 90 ? -7.616 7.371 0.006 1.00 75.69 90 PRO A N 1
ATOM 719 C CA . PRO A 1 90 ? -6.982 8.593 -0.492 1.00 75.69 90 PRO A CA 1
ATOM 720 C C . PRO A 1 90 ? -6.596 9.564 0.628 1.00 75.69 90 PRO A C 1
ATOM 722 O O . PRO A 1 90 ? -5.643 10.331 0.484 1.00 75.69 90 PRO A O 1
ATOM 725 N N . LEU A 1 91 ? -7.336 9.549 1.742 1.00 72.06 91 LEU A N 1
ATOM 726 C CA . LEU A 1 91 ? -7.046 10.383 2.904 1.00 72.06 91 LEU A CA 1
ATOM 727 C C . LEU A 1 91 ? -5.834 9.843 3.662 1.00 72.06 91 LEU A C 1
ATOM 729 O O . LEU A 1 91 ? -4.996 10.632 4.093 1.00 72.06 91 LEU A O 1
ATOM 733 N N . VAL A 1 92 ? -5.733 8.520 3.800 1.00 69.06 92 VAL A N 1
ATOM 734 C CA . VAL A 1 92 ? -4.605 7.852 4.459 1.00 69.06 92 VAL A CA 1
ATOM 735 C C . VAL A 1 92 ? -3.343 7.985 3.609 1.00 69.06 92 VAL A C 1
ATOM 737 O O . VAL A 1 92 ? -2.338 8.477 4.103 1.00 69.06 92 VAL A O 1
ATOM 740 N N . ALA A 1 93 ? -3.400 7.682 2.311 1.00 67.56 93 ALA A N 1
ATOM 741 C CA . ALA A 1 93 ? -2.242 7.722 1.414 1.00 67.56 93 ALA A CA 1
ATOM 742 C C . ALA A 1 93 ? -1.580 9.112 1.302 1.00 67.56 93 ALA A C 1
ATOM 744 O O . ALA A 1 93 ? -0.388 9.213 1.015 1.00 67.56 93 ALA A O 1
ATOM 745 N N . ARG A 1 94 ? -2.339 10.196 1.522 1.00 64.81 94 ARG A N 1
ATOM 746 C CA . ARG A 1 94 ? -1.857 11.582 1.363 1.00 64.81 94 ARG A CA 1
ATOM 747 C C . ARG A 1 94 ? -1.413 12.253 2.659 1.00 64.81 94 ARG A C 1
ATOM 749 O O . ARG A 1 94 ? -0.680 13.239 2.596 1.00 64.81 94 ARG A O 1
ATOM 756 N N . LYS A 1 95 ? -1.895 11.804 3.818 1.00 65.19 95 LYS A N 1
ATOM 757 C CA . LYS A 1 95 ? -1.676 12.510 5.088 1.00 65.19 95 LYS A CA 1
ATOM 758 C C . LYS A 1 95 ? -0.437 11.996 5.806 1.00 65.19 95 LYS A C 1
ATOM 760 O O . LYS A 1 95 ? -0.135 10.819 5.760 1.00 65.19 95 LYS A O 1
ATOM 765 N N . SER A 1 96 ? 0.267 12.893 6.494 1.00 73.31 96 SER A N 1
ATOM 766 C CA . SER A 1 96 ? 1.322 12.525 7.440 1.00 73.31 96 SER A CA 1
ATOM 767 C C . SER A 1 96 ? 0.734 11.835 8.674 1.00 73.31 96 SER A C 1
ATOM 769 O O . SER A 1 96 ? -0.475 11.897 8.910 1.00 73.31 96 SER A O 1
ATOM 771 N N . LEU A 1 97 ? 1.598 11.264 9.519 1.00 75.00 97 LEU A N 1
ATOM 772 C CA . LEU A 1 97 ? 1.224 10.726 10.832 1.00 75.00 97 LEU A CA 1
ATOM 773 C C . LEU A 1 97 ? 0.305 11.683 11.618 1.00 75.00 97 LEU A C 1
ATOM 775 O O . LEU A 1 97 ? -0.727 11.270 12.137 1.00 75.00 97 LEU A O 1
ATOM 779 N N . ALA A 1 98 ? 0.627 12.981 11.636 1.00 78.12 98 ALA A N 1
ATOM 780 C CA . ALA A 1 98 ? -0.198 13.998 12.285 1.00 78.12 98 ALA A CA 1
ATOM 781 C C . ALA A 1 98 ? -1.594 14.106 11.651 1.00 78.12 98 ALA A C 1
ATOM 783 O O . ALA A 1 98 ? -2.597 14.178 12.356 1.00 78.12 98 ALA A O 1
ATOM 784 N N . GLY A 1 99 ? -1.682 14.067 10.320 1.00 78.19 99 GLY A N 1
ATOM 785 C CA . GLY A 1 99 ? -2.961 14.098 9.617 1.00 78.19 99 GLY A CA 1
ATOM 786 C C . GLY A 1 99 ? -3.825 12.856 9.870 1.00 78.19 99 GLY A C 1
ATOM 787 O O . GLY A 1 99 ? -5.049 12.991 9.939 1.00 78.19 99 GLY A O 1
ATOM 788 N N . PHE A 1 100 ? -3.209 11.683 10.046 1.00 77.56 100 PHE A N 1
ATOM 789 C CA . PHE A 1 100 ? -3.896 10.459 10.468 1.00 77.56 100 PHE A CA 1
ATOM 790 C C . PHE A 1 100 ? -4.446 10.598 11.893 1.00 77.56 100 PHE A C 1
ATOM 792 O O . PHE A 1 100 ? -5.641 10.403 12.113 1.00 77.56 100 PHE A O 1
ATOM 799 N N . VAL A 1 101 ? -3.602 11.012 12.845 1.00 81.94 101 VAL A N 1
ATOM 800 C CA . VAL A 1 101 ? -3.985 11.181 14.258 1.00 81.94 101 VAL A CA 1
ATOM 801 C C . VAL A 1 101 ? -5.092 12.222 14.415 1.00 81.94 101 VAL A C 1
ATOM 803 O O . VAL A 1 101 ? -6.047 11.981 15.146 1.00 81.94 101 VAL A O 1
ATOM 806 N N . VAL A 1 102 ? -5.026 13.345 13.695 1.00 84.38 102 VAL A N 1
ATOM 807 C CA . VAL A 1 102 ? -6.081 14.373 13.724 1.00 84.38 102 VAL A CA 1
ATOM 808 C C . VAL A 1 102 ? -7.403 13.829 13.180 1.00 84.38 102 VAL A C 1
ATOM 810 O O . VAL A 1 102 ? -8.449 14.069 13.778 1.00 84.38 102 VAL A O 1
ATOM 813 N N . LEU A 1 103 ? -7.376 13.080 12.072 1.00 81.88 103 LEU A N 1
ATOM 814 C CA . LEU A 1 103 ? -8.591 12.522 11.473 1.00 81.88 103 LEU A CA 1
ATOM 815 C C . LEU A 1 103 ? -9.238 11.473 12.385 1.00 81.88 103 LEU A C 1
ATOM 817 O O . LEU A 1 103 ? -10.396 11.622 12.772 1.00 81.88 103 LEU A O 1
ATOM 821 N N . PHE A 1 104 ? -8.494 10.426 12.744 1.00 80.06 104 PHE A N 1
ATOM 822 C CA . PHE A 1 104 ? -9.024 9.323 13.546 1.00 80.06 104 PHE A CA 1
ATOM 823 C C . PHE A 1 104 ? -9.283 9.740 14.996 1.00 80.06 104 PHE A C 1
ATOM 825 O O . PHE A 1 104 ? -10.300 9.353 15.571 1.00 80.06 104 PHE A O 1
ATOM 832 N N . GLY A 1 105 ? -8.427 10.587 15.571 1.00 85.94 105 GLY A N 1
ATOM 833 C CA . GLY A 1 105 ? -8.648 11.185 16.886 1.00 85.94 105 GLY A CA 1
ATOM 834 C C . GLY A 1 105 ? -9.892 12.072 16.908 1.00 85.94 105 GLY A C 1
ATOM 835 O O . GLY A 1 105 ? -10.710 11.944 17.815 1.00 85.94 105 GLY A O 1
ATOM 836 N N . GLY A 1 106 ? -10.093 12.901 15.878 1.00 87.12 106 GLY A N 1
ATOM 837 C CA . GLY A 1 106 ? -11.290 13.730 15.728 1.00 87.12 106 GLY A CA 1
ATOM 838 C C . GLY A 1 106 ? -12.574 12.905 15.623 1.00 87.12 106 GLY A C 1
ATOM 839 O O . GLY A 1 106 ? -13.529 13.170 16.351 1.00 87.12 106 GLY A O 1
ATOM 840 N N . LEU A 1 107 ? -12.583 11.860 14.787 1.00 85.62 107 LEU A N 1
ATOM 841 C CA . LEU A 1 107 ? -13.718 10.934 14.669 1.00 85.62 107 LEU A CA 1
ATOM 842 C C . LEU A 1 107 ? -14.014 10.213 15.991 1.00 85.62 107 LEU A C 1
ATOM 844 O O . LEU A 1 107 ? -15.172 10.091 16.389 1.00 85.62 107 LEU A O 1
ATOM 848 N N . THR A 1 108 ? -12.969 9.783 16.700 1.00 86.88 108 THR A N 1
ATOM 849 C CA . THR A 1 108 ? -13.107 9.100 17.991 1.00 86.88 108 THR A CA 1
ATOM 850 C C . THR A 1 108 ? -13.679 10.037 19.054 1.00 86.88 108 THR A C 1
ATOM 852 O O . THR A 1 108 ? -14.634 9.678 19.741 1.00 86.88 108 THR A O 1
ATOM 855 N N . LEU A 1 109 ? -13.160 11.265 19.159 1.00 89.44 109 LEU A N 1
ATOM 856 C CA . LEU A 1 109 ? -13.675 12.278 20.083 1.00 89.44 109 LEU A CA 1
ATOM 857 C C . LEU A 1 109 ? -15.121 12.668 19.761 1.00 89.44 109 LEU A C 1
ATOM 859 O O . LEU A 1 109 ? -15.933 12.767 20.680 1.00 89.44 109 LEU A O 1
ATOM 863 N N . ALA A 1 110 ? -15.462 12.831 18.481 1.00 90.12 110 ALA A N 1
ATOM 864 C CA . ALA A 1 110 ? -16.830 13.107 18.051 1.00 90.12 110 ALA A CA 1
ATOM 865 C C . ALA A 1 110 ? -17.786 11.965 18.435 1.00 90.12 110 ALA A C 1
ATOM 867 O O . ALA A 1 110 ? -18.856 12.219 18.988 1.00 90.12 110 ALA A O 1
ATOM 868 N N . GLY A 1 111 ? -17.380 10.708 18.224 1.00 88.56 111 GLY A N 1
ATOM 869 C CA . GLY A 1 111 ? -18.156 9.534 18.630 1.00 88.56 111 GLY A CA 1
ATOM 870 C C . GLY A 1 111 ? -18.343 9.433 20.148 1.00 88.56 111 GLY A C 1
ATOM 871 O O . GLY A 1 111 ? -19.445 9.142 20.620 1.00 88.56 111 GLY A O 1
ATOM 872 N N . ILE A 1 112 ? -17.302 9.734 20.930 1.00 89.75 112 ILE A N 1
ATOM 873 C CA . ILE A 1 112 ? -17.375 9.769 22.400 1.00 89.75 112 ILE A CA 1
ATOM 874 C C . ILE A 1 112 ? -18.311 10.885 22.865 1.00 89.75 112 ILE A C 1
ATOM 876 O O . ILE A 1 112 ? -19.156 10.642 23.726 1.00 89.75 112 ILE A O 1
ATOM 880 N N . ALA A 1 113 ? -18.193 12.088 22.297 1.00 90.94 113 ALA A N 1
ATOM 881 C CA . ALA A 1 113 ? -19.053 13.216 22.635 1.00 90.94 113 ALA A CA 1
ATOM 882 C C . ALA A 1 113 ? -20.523 12.903 22.324 1.00 90.94 113 ALA A C 1
ATOM 884 O O . ALA A 1 113 ? -21.372 13.083 23.194 1.00 90.94 113 ALA A O 1
ATOM 885 N N . LEU A 1 114 ? -20.805 12.343 21.142 1.00 92.12 114 LEU A N 1
ATOM 886 C CA . LEU A 1 114 ? -22.144 11.903 20.745 1.00 92.12 114 LEU A CA 1
ATOM 887 C C . LEU A 1 114 ? -22.697 10.818 21.680 1.00 92.12 114 LEU A C 1
ATOM 889 O O . LEU A 1 114 ? -23.843 10.873 22.110 1.00 92.12 114 LEU A O 1
ATOM 893 N N . THR A 1 115 ? -21.882 9.832 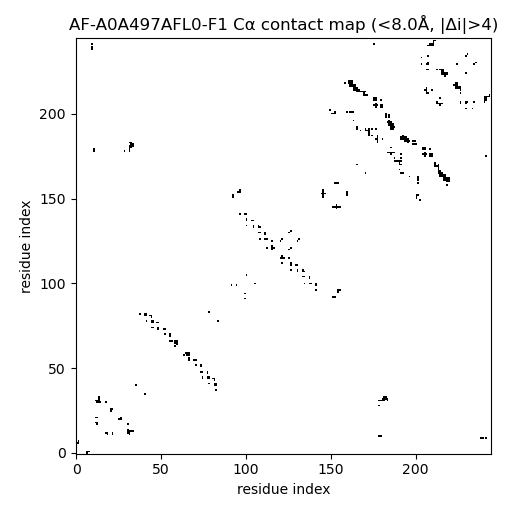22.049 1.00 89.19 115 THR A N 1
ATOM 894 C CA . THR A 1 115 ? -22.315 8.789 22.992 1.00 89.19 115 THR A CA 1
ATOM 895 C C . THR A 1 115 ? -22.582 9.383 24.378 1.00 89.19 115 THR A C 1
ATOM 897 O O . THR A 1 115 ? -23.549 9.018 25.048 1.00 89.19 115 THR A O 1
ATOM 900 N N . GLY A 1 116 ? -21.749 10.328 24.815 1.00 92.00 116 GLY A N 1
ATOM 901 C CA . GLY A 1 116 ? -21.920 11.057 26.068 1.00 92.00 116 GLY A CA 1
ATOM 902 C C . GLY A 1 116 ? -23.210 11.877 26.104 1.00 92.00 116 GLY A C 1
ATOM 903 O O . GLY A 1 116 ? -23.898 11.849 27.124 1.00 92.00 116 GLY A O 1
ATOM 904 N N . THR A 1 117 ? -23.569 12.561 25.010 1.00 92.38 117 THR A N 1
ATOM 905 C CA . THR A 1 117 ? -24.833 13.313 24.916 1.00 92.38 117 THR A CA 1
ATOM 906 C C . THR A 1 117 ? -26.039 12.381 24.914 1.00 92.38 117 THR A C 1
ATOM 908 O O . THR A 1 117 ? -26.945 12.575 25.720 1.00 92.38 117 THR A O 1
ATOM 911 N N . LEU A 1 118 ? -26.024 11.324 24.096 1.00 93.12 118 LEU A N 1
ATOM 912 C CA . LEU A 1 118 ? -27.128 10.360 24.000 1.00 93.12 118 LEU A CA 1
ATOM 913 C C . LEU A 1 118 ? -27.376 9.593 25.306 1.00 93.12 118 LEU A C 1
ATOM 915 O O . LEU A 1 118 ? -28.506 9.215 25.596 1.00 93.12 118 LEU A O 1
ATOM 919 N N . THR A 1 119 ? -26.332 9.363 26.105 1.00 92.62 119 THR A N 1
ATOM 920 C CA . THR A 1 119 ? -26.446 8.663 27.397 1.00 92.62 119 THR A CA 1
ATOM 921 C C . THR A 1 119 ? -26.625 9.600 28.592 1.00 92.62 119 THR A C 1
ATOM 923 O O . THR A 1 119 ? -26.766 9.117 29.715 1.00 92.62 119 THR A O 1
ATOM 926 N N . GLY A 1 120 ? -26.589 10.923 28.381 1.00 93.00 120 GLY A N 1
ATOM 927 C CA . GLY A 1 120 ? -26.643 11.925 29.452 1.00 93.00 120 GLY A CA 1
ATOM 928 C C . GLY A 1 120 ? -25.421 11.921 30.382 1.00 93.00 120 GLY A C 1
ATOM 929 O O . GLY A 1 120 ? -25.498 12.412 31.504 1.00 93.00 120 GLY A O 1
ATOM 930 N N . ARG A 1 121 ? -24.291 11.342 29.952 1.00 91.62 121 ARG A N 1
ATOM 931 C CA . ARG A 1 121 ? -23.063 11.167 30.760 1.00 91.62 121 ARG A CA 1
ATOM 932 C C . ARG A 1 121 ? -21.931 12.111 30.361 1.00 91.62 121 ARG A C 1
ATOM 934 O O . ARG A 1 121 ? -20.792 11.921 30.797 1.00 91.62 121 ARG A O 1
ATOM 941 N N . LEU A 1 122 ? -22.216 13.102 29.515 1.00 93.12 122 LEU A N 1
ATOM 942 C CA . LEU A 1 122 ? -21.209 14.029 29.014 1.00 93.12 122 LEU A CA 1
ATOM 943 C C . LEU A 1 122 ? -20.642 14.877 30.159 1.00 93.12 122 LEU A C 1
ATOM 945 O O . LEU A 1 122 ? -21.265 15.817 30.637 1.00 93.12 122 LEU A O 1
ATOM 949 N N . THR A 1 123 ? -19.435 14.532 30.590 1.00 94.19 123 THR A N 1
ATOM 950 C CA . THR A 1 123 ? -18.689 15.248 31.627 1.00 94.19 123 THR A CA 1
ATOM 951 C C . THR A 1 123 ? -17.229 15.365 31.204 1.00 94.19 123 THR A C 1
ATOM 953 O O . THR A 1 123 ? -16.738 14.560 30.408 1.00 94.19 123 THR A O 1
ATOM 956 N N . LEU A 1 124 ? -16.506 16.349 31.742 1.00 92.69 124 LEU A N 1
ATOM 957 C CA . LEU A 1 124 ? -15.084 16.514 31.431 1.00 92.69 124 LEU A CA 1
ATOM 958 C C . LEU A 1 124 ? -14.249 15.265 31.797 1.00 92.69 124 LEU A C 1
ATOM 960 O O . LEU A 1 124 ? -13.480 14.818 30.947 1.00 92.69 124 LEU A O 1
ATOM 964 N N . PRO A 1 125 ? -14.431 14.613 32.967 1.00 93.69 125 PRO A N 1
ATOM 965 C CA . PRO A 1 125 ? -13.725 13.367 33.276 1.00 93.69 125 PRO A CA 1
ATOM 966 C C . PRO A 1 125 ? -14.056 12.218 32.312 1.00 93.69 125 PRO A C 1
ATOM 968 O O . PRO A 1 125 ? -13.175 11.428 31.975 1.00 93.69 125 PRO A O 1
ATOM 971 N N . PHE A 1 126 ? -15.304 12.130 31.835 1.00 91.81 126 PHE A N 1
ATOM 972 C CA . PHE A 1 126 ? -15.703 11.152 30.819 1.00 91.81 126 PHE A CA 1
ATOM 973 C C . PHE A 1 126 ? -14.961 11.393 29.499 1.00 91.81 126 PHE A C 1
ATOM 975 O O . PHE A 1 126 ? -14.366 10.462 28.953 1.00 91.81 126 PHE A O 1
ATOM 982 N N . LEU A 1 127 ? -14.943 12.644 29.025 1.00 91.56 127 LEU A N 1
ATOM 983 C CA . LEU A 1 127 ? -14.237 13.032 27.804 1.00 91.56 127 LEU A CA 1
ATOM 984 C C . LEU A 1 127 ? -12.732 12.783 27.908 1.00 91.56 127 LEU A C 1
ATOM 986 O O . LEU A 1 127 ? -12.155 12.222 26.984 1.00 91.56 127 LEU A O 1
ATOM 990 N N . LEU A 1 128 ? -12.101 13.137 29.029 1.00 92.31 128 LEU A N 1
ATOM 991 C CA . LEU A 1 128 ? -10.665 12.926 29.224 1.00 92.31 128 LEU A CA 1
ATOM 992 C C . LEU A 1 128 ? -10.304 11.437 29.280 1.00 92.31 128 LEU A C 1
ATOM 994 O O . LEU A 1 128 ? -9.362 11.012 28.614 1.00 92.31 128 LEU A O 1
ATOM 998 N N . ARG A 1 129 ? -11.068 10.622 30.021 1.00 91.00 129 ARG A N 1
ATOM 999 C CA . ARG A 1 129 ? -10.808 9.179 30.148 1.00 91.00 129 ARG A CA 1
ATOM 1000 C C . ARG A 1 129 ? -10.943 8.457 28.811 1.00 91.00 129 ARG A C 1
ATOM 1002 O O . ARG A 1 129 ? -10.039 7.729 28.406 1.00 91.00 129 ARG A O 1
ATOM 1009 N N . TRP A 1 130 ? -12.078 8.631 28.137 1.00 90.12 130 TRP A N 1
ATOM 1010 C CA . TRP A 1 130 ? -12.344 7.928 26.882 1.00 90.12 130 TRP A CA 1
ATOM 1011 C C . TRP A 1 130 ? -11.602 8.557 25.707 1.00 90.12 130 TRP A C 1
ATOM 1013 O O . TRP A 1 130 ? -11.145 7.831 24.831 1.00 90.12 130 TRP A O 1
ATOM 1023 N N . GLY A 1 131 ? -11.415 9.877 25.714 1.00 90.88 131 GLY A N 1
ATOM 1024 C CA . GLY A 1 131 ? -10.605 10.586 24.727 1.00 90.88 131 GLY A CA 1
ATOM 1025 C C . GLY A 1 131 ? -9.133 10.195 24.807 1.00 90.88 131 GLY A C 1
A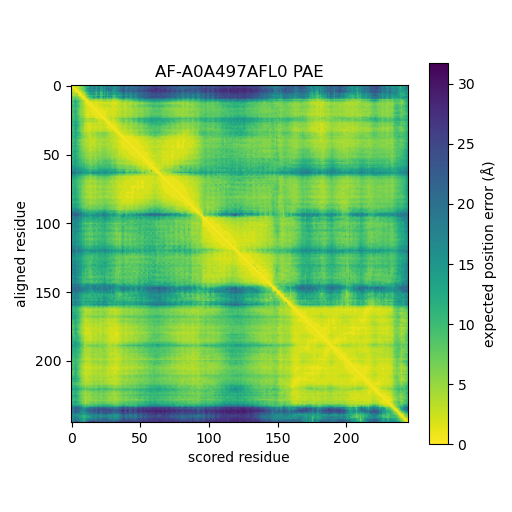TOM 1026 O O . GLY A 1 131 ? -8.525 9.946 23.772 1.00 90.88 131 GLY A O 1
ATOM 1027 N N . GLY A 1 132 ? -8.577 10.044 26.014 1.00 89.50 132 GLY A N 1
ATOM 1028 C CA . GLY A 1 132 ? -7.214 9.547 26.215 1.00 89.50 132 GLY A CA 1
ATOM 1029 C C . GLY A 1 132 ? -7.024 8.111 25.716 1.00 89.50 132 GLY A C 1
ATOM 1030 O O . GLY A 1 132 ? -6.078 7.841 24.978 1.00 89.50 132 GLY A O 1
ATOM 1031 N N . LEU A 1 133 ? -7.953 7.203 26.042 1.00 87.81 133 LEU A N 1
ATOM 1032 C CA . LEU A 1 133 ? -7.948 5.827 25.517 1.00 87.81 133 LEU A CA 1
ATOM 1033 C C . LEU A 1 133 ? -8.088 5.793 23.989 1.00 87.81 133 LEU A C 1
ATOM 1035 O O . LEU A 1 133 ? -7.364 5.062 23.315 1.00 87.81 133 LEU A O 1
ATOM 1039 N N . GLY A 1 134 ? -8.993 6.608 23.444 1.00 86.81 134 GLY A N 1
ATOM 1040 C CA . GLY A 1 134 ? -9.201 6.749 22.007 1.00 86.81 134 GLY A CA 1
ATOM 1041 C C . GLY A 1 134 ? -7.963 7.273 21.282 1.00 86.81 134 GLY A C 1
ATOM 1042 O O . GLY A 1 134 ? -7.576 6.719 20.257 1.00 86.81 134 GLY A O 1
ATOM 1043 N N . LEU A 1 135 ? -7.295 8.285 21.842 1.00 86.38 135 LEU A N 1
ATOM 1044 C CA . LEU A 1 135 ? -6.038 8.816 21.317 1.00 86.38 135 LEU A CA 1
ATOM 1045 C C . LEU A 1 135 ? -4.918 7.770 21.370 1.00 86.38 135 LEU A C 1
ATOM 1047 O O . LEU A 1 135 ? -4.202 7.603 20.385 1.00 86.38 135 LEU A O 1
ATOM 1051 N N . GLY A 1 136 ? -4.792 7.039 22.480 1.00 86.94 136 GLY A N 1
ATOM 1052 C CA . GLY A 1 136 ? -3.826 5.945 22.607 1.00 86.94 136 GLY A CA 1
ATOM 1053 C C . GLY A 1 136 ? -4.036 4.863 21.544 1.00 86.94 136 GLY A C 1
ATOM 1054 O O . GLY A 1 136 ? -3.083 4.460 20.880 1.00 86.94 136 GLY A O 1
ATOM 1055 N N . MET A 1 137 ? -5.289 4.456 21.314 1.00 82.00 137 MET A N 1
ATOM 1056 C CA . MET A 1 137 ? -5.631 3.502 20.254 1.00 82.00 137 MET A CA 1
ATOM 1057 C C . MET A 1 137 ? -5.352 4.071 18.856 1.00 82.00 137 MET A C 1
ATOM 1059 O O . MET A 1 137 ? -4.792 3.375 18.014 1.00 82.00 137 MET A O 1
ATOM 1063 N N . ALA A 1 138 ? -5.687 5.339 18.602 1.00 81.56 138 ALA A N 1
ATOM 1064 C CA . ALA A 1 138 ? -5.403 5.988 17.324 1.00 81.56 138 ALA A CA 1
ATOM 1065 C C . ALA A 1 138 ? -3.894 6.047 17.032 1.00 81.56 138 ALA A C 1
ATOM 1067 O O . ALA A 1 138 ? -3.493 5.815 15.895 1.00 81.56 138 ALA A O 1
ATOM 1068 N N . LEU A 1 139 ? -3.055 6.302 18.043 1.00 82.69 139 LEU A N 1
ATOM 1069 C CA . LEU A 1 139 ? -1.594 6.271 17.916 1.00 82.69 139 LEU A CA 1
ATOM 1070 C C . LEU A 1 139 ? -1.064 4.856 17.653 1.00 82.69 139 LEU A C 1
ATOM 1072 O O . LEU A 1 139 ? -0.197 4.688 16.798 1.00 82.69 139 LEU A O 1
ATOM 1076 N N . LEU A 1 140 ? -1.604 3.846 18.342 1.00 81.00 140 LEU A N 1
ATOM 1077 C CA . LEU A 1 140 ? -1.242 2.445 18.117 1.00 81.00 140 LEU A CA 1
ATOM 1078 C C . LEU A 1 140 ? -1.583 2.006 16.687 1.00 81.00 140 LEU A C 1
ATOM 1080 O O . LEU A 1 140 ? -0.728 1.464 15.993 1.00 81.00 140 LEU A O 1
ATOM 1084 N N . LEU A 1 141 ? -2.802 2.301 16.228 1.00 75.69 141 LEU A N 1
ATOM 1085 C CA . LEU A 1 141 ? -3.229 2.028 14.855 1.00 75.69 141 LEU A CA 1
ATOM 1086 C C . LEU A 1 141 ? -2.372 2.789 13.841 1.00 75.69 141 LEU A C 1
ATOM 1088 O O . LEU A 1 141 ? -2.000 2.226 12.818 1.00 75.69 141 LEU A O 1
ATOM 1092 N N . ALA A 1 142 ? -2.022 4.046 14.123 1.00 74.19 142 ALA A N 1
ATOM 1093 C CA . ALA A 1 142 ? -1.154 4.828 13.249 1.00 74.19 142 ALA A CA 1
ATOM 1094 C C . ALA A 1 142 ? 0.234 4.189 13.097 1.00 74.19 142 ALA A C 1
ATOM 1096 O O . ALA A 1 142 ? 0.774 4.152 11.991 1.00 74.19 142 ALA A O 1
ATOM 1097 N N . PHE A 1 143 ? 0.798 3.675 14.192 1.00 74.31 143 PHE A N 1
ATOM 1098 C CA . PHE A 1 143 ? 2.070 2.957 14.183 1.00 74.31 143 PHE A CA 1
ATOM 1099 C C . PHE A 1 143 ? 1.967 1.634 13.413 1.00 74.31 143 PHE A C 1
ATOM 1101 O O . PHE A 1 143 ? 2.808 1.362 12.556 1.00 74.31 143 PHE A O 1
ATOM 1108 N N . ASP A 1 144 ? 0.914 0.851 13.659 1.00 70.56 144 ASP A N 1
ATOM 1109 C CA . ASP A 1 144 ? 0.679 -0.425 12.979 1.00 70.56 144 ASP A CA 1
ATOM 1110 C C . ASP A 1 144 ? 0.491 -0.240 11.464 1.00 70.56 144 ASP A C 1
ATOM 1112 O O . ASP A 1 144 ? 1.151 -0.903 10.667 1.00 70.56 144 ASP A O 1
ATOM 1116 N N . LEU A 1 145 ? -0.314 0.739 11.038 1.00 66.25 145 LEU A N 1
ATOM 1117 C CA . LEU A 1 145 ? -0.505 1.085 9.622 1.00 66.25 145 LEU A CA 1
ATOM 1118 C C . LEU A 1 145 ? 0.779 1.601 8.963 1.00 66.25 145 LEU A C 1
ATOM 1120 O O . LEU A 1 145 ? 1.057 1.257 7.810 1.00 66.25 145 LEU A O 1
ATOM 1124 N N . ALA A 1 146 ? 1.579 2.390 9.687 1.00 64.06 146 ALA A N 1
ATOM 1125 C CA . ALA A 1 146 ? 2.873 2.857 9.201 1.00 64.06 146 ALA A CA 1
ATOM 1126 C C . ALA A 1 146 ? 3.894 1.711 9.058 1.00 64.06 146 ALA A C 1
ATOM 1128 O O . ALA A 1 146 ? 4.791 1.811 8.222 1.00 64.06 146 ALA A O 1
ATOM 1129 N N . GLY A 1 147 ? 3.773 0.631 9.835 1.00 57.78 147 GLY A N 1
ATOM 1130 C CA . GLY A 1 147 ? 4.716 -0.492 9.824 1.00 57.78 147 GLY A CA 1
ATOM 1131 C C . GLY A 1 147 ? 4.327 -1.672 8.927 1.00 57.78 147 GLY A C 1
ATOM 1132 O O . GLY A 1 147 ? 5.209 -2.329 8.375 1.00 57.78 147 GLY A O 1
ATOM 1133 N N . SER A 1 148 ? 3.032 -1.951 8.762 1.00 52.88 148 SER A N 1
ATOM 1134 C CA . SER A 1 148 ? 2.551 -3.259 8.283 1.00 52.88 148 SER A CA 1
ATOM 1135 C C . SER A 1 148 ? 2.258 -3.352 6.785 1.00 52.88 148 SER A C 1
ATOM 1137 O O . SER A 1 148 ? 2.183 -4.458 6.248 1.00 52.88 148 SER A O 1
ATOM 1139 N N . THR A 1 149 ? 2.105 -2.231 6.074 1.00 56.62 149 THR A N 1
ATOM 1140 C CA . THR A 1 149 ? 1.665 -2.277 4.673 1.00 56.62 149 THR A CA 1
ATOM 1141 C C . THR A 1 149 ? 2.829 -2.055 3.693 1.00 56.62 149 THR A C 1
ATOM 1143 O O . THR A 1 149 ? 3.424 -0.976 3.655 1.00 56.62 149 THR A O 1
ATOM 1146 N N . PRO A 1 150 ? 3.165 -3.038 2.829 1.00 53.16 150 PRO A N 1
ATOM 1147 C CA . PRO A 1 150 ? 4.184 -2.867 1.782 1.00 53.16 150 PRO A CA 1
ATOM 1148 C C . PRO A 1 150 ? 3.719 -1.946 0.641 1.00 53.16 150 PRO A C 1
ATOM 1150 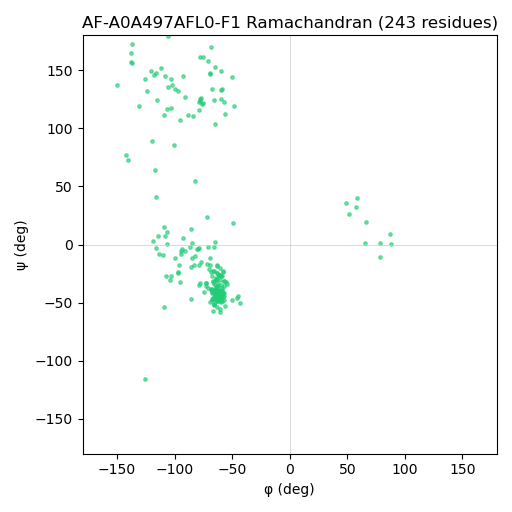O O . PRO A 1 150 ? 4.455 -1.705 -0.314 1.00 53.16 150 PRO A O 1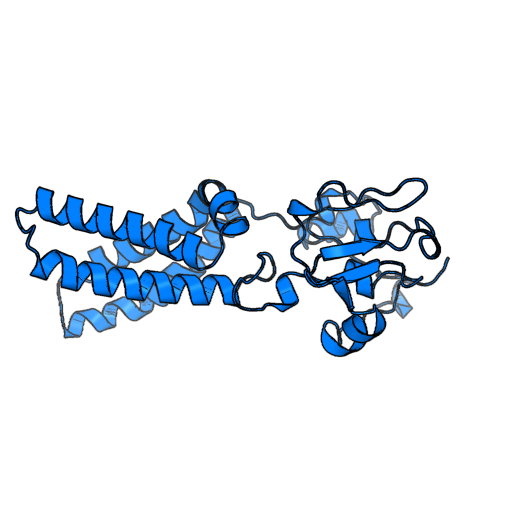
ATOM 1153 N N . LEU A 1 151 ? 2.478 -1.470 0.729 1.00 55.75 151 LEU A N 1
ATOM 1154 C CA . LEU A 1 151 ? 1.746 -0.778 -0.321 1.00 55.75 151 LEU A CA 1
ATOM 1155 C C . LEU A 1 151 ? 1.405 0.661 0.024 1.00 55.75 151 LEU A C 1
ATOM 1157 O O . LEU A 1 151 ? 0.829 1.321 -0.826 1.00 55.75 151 LEU A O 1
ATOM 1161 N N . TYR A 1 152 ? 1.736 1.125 1.230 1.00 64.12 152 TYR A N 1
ATOM 1162 C CA . TYR A 1 152 ? 1.610 2.530 1.583 1.00 64.12 152 TYR A CA 1
ATOM 1163 C C . TYR A 1 152 ? 2.937 3.065 2.096 1.00 64.12 152 TYR A C 1
ATOM 1165 O O . TYR A 1 152 ? 3.707 2.403 2.804 1.00 64.12 152 TYR A O 1
ATOM 1173 N N . LYS A 1 153 ? 3.214 4.306 1.723 1.00 66.69 153 LYS A N 1
ATOM 1174 C CA . LYS A 1 153 ? 4.325 5.088 2.249 1.00 66.69 153 LYS A CA 1
ATOM 1175 C C . LYS A 1 153 ? 4.229 5.182 3.777 1.00 66.69 153 LYS A C 1
ATOM 1177 O O . LYS A 1 153 ? 3.339 5.834 4.310 1.00 66.69 153 LYS A O 1
ATOM 1182 N N . SER A 1 154 ? 5.169 4.553 4.484 1.00 66.88 154 SER A N 1
ATOM 1183 C CA . SER A 1 154 ? 5.308 4.737 5.925 1.00 66.88 154 SER A CA 1
ATOM 1184 C C . SER A 1 154 ? 5.764 6.161 6.207 1.00 66.88 154 SER A C 1
ATOM 1186 O O . SER A 1 154 ? 6.677 6.682 5.563 1.00 66.88 154 SER A O 1
ATOM 1188 N N . TRP A 1 155 ? 5.113 6.807 7.170 1.00 67.31 155 TRP A N 1
ATOM 1189 C CA . TRP A 1 155 ? 5.438 8.185 7.552 1.00 67.31 155 TRP A CA 1
ATOM 1190 C C . TRP A 1 155 ? 6.574 8.270 8.569 1.00 67.31 155 TRP A C 1
ATOM 1192 O O . TRP A 1 155 ? 7.078 9.356 8.830 1.00 67.31 155 TRP A O 1
ATOM 1202 N N . THR A 1 156 ? 6.962 7.139 9.157 1.00 65.75 156 THR A N 1
ATOM 1203 C CA . THR A 1 156 ? 7.977 7.052 10.214 1.00 65.75 156 THR A CA 1
ATOM 1204 C C . THR A 1 156 ? 9.405 7.011 9.671 1.00 65.75 156 THR A C 1
ATOM 1206 O O . THR A 1 156 ? 10.341 7.301 10.408 1.00 65.75 156 THR A O 1
ATOM 1209 N N . HIS A 1 157 ? 9.585 6.695 8.386 1.00 70.56 157 HIS A N 1
ATOM 1210 C CA . HIS A 1 157 ? 10.896 6.574 7.753 1.00 70.56 157 HIS A CA 1
ATOM 1211 C C . HIS A 1 157 ? 11.138 7.739 6.790 1.00 70.56 157 HIS A C 1
ATOM 1213 O O . HIS A 1 157 ? 10.520 7.813 5.726 1.00 70.56 157 HIS A O 1
ATOM 1219 N N . ALA A 1 158 ? 12.076 8.628 7.132 1.00 66.69 158 ALA A N 1
ATOM 1220 C CA . ALA A 1 158 ? 12.459 9.764 6.286 1.00 66.69 158 ALA A CA 1
ATOM 1221 C C . ALA A 1 158 ? 12.930 9.316 4.891 1.00 66.69 158 ALA A C 1
ATOM 1223 O O . ALA A 1 158 ? 12.649 9.976 3.896 1.00 66.69 158 ALA A O 1
ATOM 1224 N N . GLU A 1 159 ? 13.539 8.135 4.787 1.00 65.50 159 GLU A N 1
ATOM 1225 C CA . GLU A 1 159 ? 13.927 7.494 3.526 1.00 65.50 159 GLU A CA 1
ATOM 1226 C C . GLU A 1 159 ? 12.743 7.145 2.605 1.00 65.50 159 GLU A C 1
ATOM 1228 O O . GLU A 1 159 ? 12.918 6.996 1.397 1.00 65.50 159 GLU A O 1
ATOM 1233 N N . ARG A 1 160 ? 11.506 7.096 3.107 1.00 69.50 160 ARG A N 1
ATOM 1234 C CA . ARG A 1 160 ? 10.333 7.007 2.230 1.00 69.50 160 ARG A CA 1
ATOM 1235 C C . ARG A 1 160 ? 9.927 8.363 1.655 1.00 69.50 160 ARG A C 1
ATOM 1237 O O . ARG A 1 160 ? 9.051 8.421 0.807 1.00 69.50 160 ARG A O 1
ATOM 1244 N N . SER A 1 161 ? 10.560 9.477 2.022 1.00 75.75 161 SER A N 1
ATOM 1245 C CA . SER A 1 161 ? 10.316 10.773 1.367 1.00 75.75 161 SER A CA 1
ATOM 1246 C C . SER A 1 161 ? 10.895 10.869 -0.052 1.00 75.75 161 SER A C 1
ATOM 1248 O O . SER A 1 161 ? 10.424 11.708 -0.822 1.00 75.75 161 SER A O 1
ATOM 1250 N N . HIS A 1 162 ? 11.821 9.975 -0.417 1.00 87.69 162 HIS A N 1
ATOM 1251 C CA . HIS A 1 162 ? 12.482 9.976 -1.717 1.00 87.69 162 HIS A CA 1
ATOM 1252 C C . HIS A 1 162 ? 11.503 9.830 -2.888 1.00 87.69 162 HIS A C 1
ATOM 1254 O O . HIS A 1 162 ? 10.464 9.161 -2.811 1.00 87.69 162 HIS A O 1
ATOM 1260 N N . ARG A 1 163 ? 11.868 10.429 -4.017 1.00 91.62 163 ARG A N 1
ATOM 1261 C CA . ARG A 1 163 ? 11.166 10.309 -5.295 1.00 91.62 163 ARG A CA 1
ATOM 1262 C C . ARG A 1 163 ? 11.996 9.465 -6.247 1.00 91.62 163 ARG A C 1
ATOM 1264 O O . ARG A 1 163 ? 13.218 9.505 -6.207 1.00 91.62 163 ARG A O 1
ATOM 1271 N N . VAL A 1 164 ? 11.328 8.674 -7.082 1.00 93.94 164 VAL A N 1
ATOM 1272 C CA . VAL A 1 164 ? 12.015 7.967 -8.167 1.00 93.94 164 VAL A CA 1
ATOM 1273 C C . VAL A 1 164 ? 12.246 8.960 -9.297 1.00 93.94 164 VAL A C 1
ATOM 1275 O O . VAL A 1 164 ? 11.279 9.511 -9.824 1.00 93.94 164 VAL A O 1
ATOM 1278 N N . THR A 1 165 ? 13.504 9.141 -9.679 1.00 94.88 165 THR A N 1
ATOM 1279 C CA . THR A 1 165 ? 13.916 10.024 -10.776 1.00 94.88 165 THR A CA 1
ATOM 1280 C C . THR A 1 165 ? 14.547 9.192 -11.886 1.00 94.88 165 THR A C 1
ATOM 1282 O O . THR A 1 165 ? 15.149 8.150 -11.625 1.00 94.88 165 THR A O 1
ATOM 1285 N N . LEU A 1 166 ? 14.372 9.631 -13.132 1.00 95.38 166 LEU A N 1
ATOM 1286 C CA . LEU A 1 166 ? 14.954 9.014 -14.320 1.00 95.38 166 LEU A CA 1
ATOM 1287 C C . LEU A 1 166 ? 16.105 9.872 -14.850 1.00 95.38 166 LEU A C 1
ATOM 1289 O O . LEU A 1 166 ? 15.944 11.077 -15.024 1.00 95.38 166 LEU A O 1
ATOM 1293 N N . GLU A 1 167 ? 17.217 9.235 -15.198 1.00 95.31 167 GLU A N 1
ATOM 1294 C CA . GLU A 1 167 ? 18.307 9.822 -15.976 1.00 95.31 167 GLU A CA 1
ATOM 1295 C C . GLU A 1 167 ? 18.136 9.483 -17.464 1.00 95.31 167 GLU A C 1
ATOM 1297 O O . GLU A 1 167 ? 18.389 8.342 -17.873 1.00 95.31 167 GLU A O 1
ATOM 1302 N N . PRO A 1 168 ? 17.752 10.453 -18.317 1.00 94.25 168 PRO A N 1
ATOM 1303 C CA . PRO A 1 168 ? 17.441 10.175 -19.719 1.00 94.25 168 PRO A CA 1
ATOM 1304 C C . PRO A 1 168 ? 18.614 9.562 -20.491 1.00 94.25 168 PRO A C 1
ATOM 1306 O O . PRO A 1 168 ? 18.411 8.677 -21.312 1.00 94.25 168 PRO A O 1
ATOM 1309 N N . LYS A 1 169 ? 19.851 9.965 -20.166 1.00 95.19 169 LYS A N 1
ATOM 1310 C CA . LYS A 1 169 ? 21.082 9.484 -20.820 1.00 95.19 169 LYS A CA 1
ATOM 1311 C C . LYS A 1 169 ? 21.315 7.977 -20.664 1.00 95.19 169 LYS A C 1
ATOM 1313 O O . LYS A 1 169 ? 21.993 7.378 -21.490 1.00 95.19 169 LYS A O 1
ATOM 1318 N N . HIS A 1 170 ? 20.778 7.375 -19.606 1.00 94.31 170 HIS A N 1
ATOM 1319 C CA . HIS A 1 170 ? 20.921 5.949 -19.319 1.00 94.31 170 HIS A CA 1
ATOM 1320 C C . HIS A 1 170 ? 19.686 5.142 -19.752 1.00 94.31 170 HIS A C 1
ATOM 1322 O O . HIS A 1 170 ? 19.716 3.908 -19.755 1.00 94.31 170 HIS A O 1
ATOM 1328 N N . CYS A 1 171 ? 18.578 5.800 -20.101 1.00 95.81 171 CYS A N 1
ATOM 1329 C CA . CYS A 1 171 ? 17.334 5.127 -20.446 1.00 95.81 171 CYS A CA 1
ATOM 1330 C C . CYS A 1 171 ? 17.396 4.552 -21.867 1.00 95.81 171 CYS A C 1
ATOM 1332 O O . CYS A 1 171 ? 17.634 5.273 -22.825 1.00 95.81 171 CYS A O 1
ATOM 1334 N N . THR A 1 172 ? 17.112 3.257 -22.011 1.00 95.50 172 THR A N 1
ATOM 1335 C CA . THR A 1 172 ? 17.012 2.577 -23.317 1.00 95.50 172 THR A CA 1
ATOM 1336 C C . THR A 1 172 ? 15.576 2.202 -23.683 1.00 95.50 172 THR A C 1
ATOM 1338 O O . THR A 1 172 ? 15.363 1.326 -24.514 1.00 95.50 172 THR A O 1
ATOM 1341 N N . ALA A 1 173 ? 14.585 2.769 -22.986 1.00 94.75 173 ALA A N 1
ATOM 1342 C CA . ALA A 1 173 ? 13.165 2.439 -23.150 1.00 94.75 173 ALA A CA 1
ATOM 1343 C C . ALA A 1 173 ? 12.817 0.934 -23.074 1.00 94.75 173 ALA A C 1
ATOM 1345 O O . ALA A 1 173 ? 11.788 0.493 -23.569 1.00 94.75 173 ALA A O 1
ATOM 1346 N N . CYS A 1 174 ? 13.621 0.123 -22.377 1.00 92.12 174 CYS A N 1
ATOM 1347 C CA . CYS A 1 174 ? 13.442 -1.336 -22.329 1.00 92.12 174 CYS A CA 1
ATOM 1348 C C . CYS A 1 174 ? 12.159 -1.842 -21.628 1.00 92.12 174 CYS A C 1
ATOM 1350 O O . CYS A 1 174 ? 11.968 -3.050 -21.502 1.00 92.12 174 CYS A O 1
ATOM 1352 N N . GLY A 1 175 ? 11.314 -0.963 -21.083 1.00 91.38 175 GLY A N 1
ATOM 1353 C CA . GLY A 1 175 ? 10.014 -1.344 -20.517 1.00 91.38 175 GLY A CA 1
ATOM 1354 C C . GLY A 1 175 ? 10.027 -1.983 -19.123 1.00 91.38 175 GLY A C 1
ATOM 1355 O O . GLY A 1 175 ? 8.969 -2.100 -18.505 1.00 91.38 175 GLY A O 1
ATOM 1356 N N . ARG A 1 176 ? 11.190 -2.370 -18.574 1.00 89.62 176 ARG A N 1
ATOM 1357 C CA . ARG A 1 176 ? 11.255 -3.120 -17.299 1.00 89.62 176 ARG A CA 1
ATOM 1358 C C . ARG A 1 176 ? 10.618 -2.381 -16.128 1.00 89.62 176 ARG A C 1
ATOM 1360 O O . ARG A 1 176 ? 9.930 -3.002 -15.332 1.00 89.62 176 ARG A O 1
ATOM 1367 N N . CYS A 1 177 ? 10.798 -1.066 -16.034 1.00 92.38 177 CYS A N 1
ATOM 1368 C CA . CYS A 1 177 ? 10.189 -0.257 -14.978 1.00 92.38 177 CYS A CA 1
ATOM 1369 C C . CYS A 1 177 ? 8.654 -0.350 -14.965 1.00 92.38 177 CYS A C 1
ATOM 1371 O O . CYS A 1 177 ? 8.069 -0.468 -13.890 1.00 92.38 177 CYS A O 1
ATOM 1373 N N . ALA A 1 178 ? 8.017 -0.371 -16.139 1.00 91.81 178 ALA A N 1
ATOM 1374 C CA . ALA A 1 178 ? 6.574 -0.547 -16.274 1.00 91.81 178 ALA A CA 1
ATOM 1375 C C . ALA A 1 178 ? 6.130 -1.984 -15.974 1.00 91.81 178 ALA A C 1
ATOM 1377 O O . ALA A 1 178 ? 5.062 -2.182 -15.404 1.00 91.81 178 ALA A O 1
ATOM 1378 N N . GLN A 1 179 ? 6.956 -2.984 -16.298 1.00 88.56 179 GLN A N 1
ATOM 1379 C CA . GLN A 1 179 ? 6.654 -4.389 -16.000 1.00 88.56 179 GLN A CA 1
ATOM 1380 C C . GLN A 1 179 ? 6.672 -4.692 -14.497 1.00 88.56 179 GLN A C 1
ATOM 1382 O O . GLN A 1 179 ? 5.849 -5.466 -14.023 1.00 88.56 179 GLN A O 1
ATOM 1387 N N . VAL A 1 180 ? 7.600 -4.092 -13.747 1.00 89.19 180 VAL A N 1
ATOM 1388 C CA . VAL A 1 180 ? 7.814 -4.417 -12.323 1.00 89.19 180 VAL A CA 1
ATOM 1389 C C . VAL A 1 180 ? 7.058 -3.512 -11.362 1.00 89.19 180 VAL A C 1
ATOM 1391 O O . VAL A 1 180 ? 7.134 -3.711 -10.153 1.00 89.19 180 VAL A O 1
ATOM 1394 N N . CYS A 1 181 ? 6.394 -2.469 -11.861 1.00 90.94 181 CYS A N 1
ATOM 1395 C CA . CYS A 1 181 ? 5.703 -1.521 -11.005 1.00 90.94 181 CYS A CA 1
ATOM 1396 C C . CYS A 1 181 ? 4.299 -2.035 -10.639 1.00 90.94 181 CYS A C 1
ATOM 1398 O O . CYS A 1 181 ? 3.404 -1.975 -11.484 1.00 90.94 181 CYS A O 1
ATOM 1400 N N . PRO A 1 182 ? 4.040 -2.408 -9.369 1.00 88.56 182 PRO A N 1
ATOM 1401 C CA . PRO A 1 182 ? 2.734 -2.925 -8.950 1.00 88.56 182 PRO A CA 1
ATOM 1402 C C . PRO A 1 182 ? 1.621 -1.867 -8.964 1.00 88.56 182 PRO A C 1
ATOM 1404 O O . PRO A 1 182 ? 0.447 -2.197 -8.823 1.00 88.56 182 PRO A O 1
ATOM 1407 N N . ARG A 1 183 ? 1.983 -0.587 -9.103 1.00 89.75 183 ARG A N 1
ATOM 1408 C CA . ARG A 1 183 ? 1.064 0.561 -9.131 1.00 89.75 183 ARG A CA 1
ATOM 1409 C C . ARG A 1 183 ? 0.895 1.157 -10.528 1.00 89.75 183 ARG A C 1
ATOM 1411 O O . ARG A 1 183 ? 0.175 2.139 -10.677 1.00 89.75 183 ARG A O 1
ATOM 1418 N N . GLY A 1 184 ? 1.571 0.591 -11.534 1.00 91.94 184 GLY A N 1
ATOM 1419 C CA . GLY A 1 184 ? 1.478 1.053 -12.918 1.00 91.94 184 GLY A CA 1
ATOM 1420 C C . GLY A 1 184 ? 1.871 2.521 -13.102 1.00 91.94 184 GLY A C 1
ATOM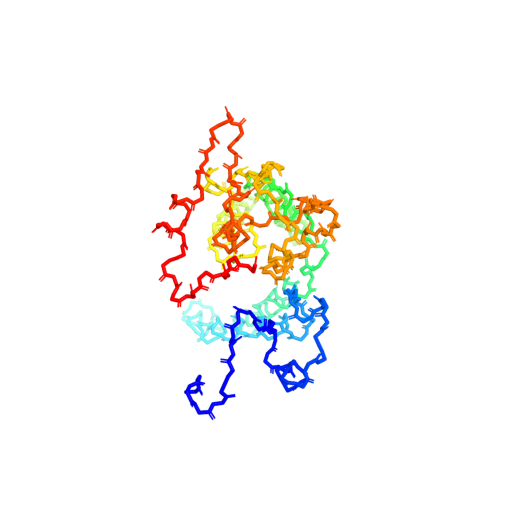 1421 O O . GLY A 1 184 ? 1.205 3.238 -13.840 1.00 91.94 184 GLY A O 1
ATOM 1422 N N . VAL A 1 185 ? 2.918 2.999 -12.414 1.00 94.06 185 VAL A N 1
ATOM 1423 C CA . VAL A 1 185 ? 3.267 4.436 -12.438 1.00 94.06 185 VAL A CA 1
ATOM 1424 C C . VAL A 1 185 ? 3.971 4.891 -13.715 1.00 94.06 185 VAL A C 1
ATOM 1426 O O . VAL A 1 185 ? 4.091 6.094 -13.937 1.00 94.06 185 VAL A O 1
ATOM 1429 N N . PHE A 1 186 ? 4.465 3.947 -14.519 1.00 95.00 186 PHE A N 1
ATOM 1430 C CA . PHE A 1 186 ? 5.306 4.213 -15.681 1.00 95.00 186 PHE A CA 1
ATOM 1431 C C . PHE A 1 186 ? 4.544 4.084 -16.999 1.00 95.00 186 PHE A C 1
ATOM 1433 O O . PHE A 1 186 ? 3.784 3.137 -17.196 1.00 95.00 186 PHE A O 1
ATOM 1440 N N . THR A 1 187 ? 4.875 4.961 -17.941 1.00 94.69 187 THR A N 1
ATOM 1441 C CA . THR A 1 187 ? 4.600 4.807 -19.376 1.00 94.69 187 THR A CA 1
ATOM 1442 C C . THR A 1 187 ? 5.928 4.767 -20.123 1.00 94.69 187 THR A C 1
ATOM 1444 O O . THR A 1 187 ? 6.890 5.408 -19.699 1.00 94.69 187 THR A O 1
ATOM 1447 N N . VAL A 1 188 ? 6.024 4.001 -21.210 1.00 93.81 188 VAL A N 1
ATOM 1448 C CA . VAL A 1 188 ? 7.282 3.831 -21.955 1.00 93.81 188 VAL A CA 1
ATOM 1449 C C . VAL A 1 188 ? 7.019 4.041 -23.439 1.00 93.81 188 VAL A C 1
ATOM 1451 O O . VAL A 1 188 ? 6.217 3.319 -24.024 1.00 93.81 188 VAL A O 1
ATOM 1454 N N . ALA A 1 189 ? 7.682 5.048 -24.005 1.00 92.69 189 ALA A N 1
ATOM 1455 C CA . ALA A 1 189 ? 7.702 5.356 -25.434 1.00 92.69 189 ALA A CA 1
ATOM 1456 C C . ALA A 1 189 ? 9.172 5.427 -25.884 1.00 92.69 189 ALA A C 1
ATOM 1458 O O . ALA A 1 189 ? 9.883 4.436 -25.748 1.00 92.69 189 ALA A O 1
ATOM 1459 N N . GLU A 1 190 ? 9.658 6.589 -26.330 1.00 92.75 190 GLU A N 1
ATOM 1460 C CA . GLU A 1 190 ? 11.084 6.814 -26.630 1.00 92.75 190 GLU A CA 1
ATOM 1461 C C . GLU A 1 190 ? 11.970 6.754 -25.379 1.00 92.75 190 GLU A C 1
ATOM 1463 O O . GLU A 1 190 ? 13.110 6.300 -25.429 1.00 92.75 190 GLU A O 1
ATOM 1468 N N . ILE A 1 191 ? 11.423 7.180 -24.238 1.00 94.75 191 ILE A N 1
ATOM 1469 C CA . ILE A 1 191 ? 11.992 7.016 -22.900 1.00 94.75 191 ILE A CA 1
ATOM 1470 C C . ILE A 1 191 ? 10.884 6.615 -21.923 1.00 94.75 191 ILE A C 1
ATOM 1472 O O . ILE A 1 191 ? 9.688 6.725 -22.216 1.00 94.75 191 ILE A O 1
ATOM 1476 N N . ALA A 1 192 ? 11.273 6.130 -20.746 1.00 95.56 192 ALA A N 1
ATOM 1477 C CA . ALA A 1 192 ? 10.326 5.944 -19.655 1.00 95.56 192 ALA A CA 1
ATOM 1478 C C . ALA A 1 192 ? 9.856 7.306 -19.111 1.00 95.56 192 ALA A C 1
ATOM 1480 O O . ALA A 1 192 ? 10.622 8.261 -19.061 1.00 95.56 192 ALA A O 1
ATOM 1481 N N . ALA A 1 193 ? 8.614 7.383 -18.649 1.00 95.50 193 ALA A N 1
ATOM 1482 C CA . ALA A 1 193 ? 8.062 8.531 -17.936 1.00 95.50 193 ALA A CA 1
ATOM 1483 C C . ALA A 1 193 ? 7.231 8.046 -16.742 1.00 95.50 193 ALA A C 1
ATOM 1485 O O . ALA A 1 193 ? 6.762 6.907 -16.741 1.00 95.50 193 ALA A O 1
ATOM 1486 N N . LEU A 1 194 ? 7.063 8.894 -15.721 1.00 94.94 194 LEU A N 1
ATOM 1487 C CA . LEU A 1 194 ? 6.314 8.582 -14.496 1.00 94.94 194 LEU A CA 1
ATOM 1488 C C . LEU A 1 194 ? 5.082 9.498 -14.345 1.00 94.94 194 LEU A C 1
ATOM 1490 O O . LEU A 1 194 ? 5.027 10.291 -13.402 1.00 94.94 194 LEU A O 1
ATOM 1494 N N . PRO A 1 195 ? 4.086 9.436 -15.249 1.00 94.12 195 PRO A N 1
ATOM 1495 C CA . PRO A 1 195 ? 2.923 10.328 -15.197 1.00 94.12 195 PRO A CA 1
ATOM 1496 C C . PRO A 1 195 ? 2.056 10.149 -13.940 1.00 94.12 195 PRO A C 1
ATOM 1498 O O . PRO A 1 195 ? 1.293 11.046 -13.595 1.00 94.12 195 PRO A O 1
ATOM 1501 N N . HIS A 1 196 ? 2.175 9.015 -13.239 1.00 91.38 196 HIS A N 1
ATOM 1502 C CA . HIS A 1 196 ? 1.445 8.725 -11.997 1.00 91.38 196 HIS A CA 1
ATOM 1503 C C . HIS A 1 196 ? 2.392 8.578 -10.798 1.00 91.38 196 HIS A C 1
ATOM 1505 O O . HIS A 1 196 ? 2.249 7.671 -9.973 1.00 91.38 196 HIS A O 1
ATOM 1511 N N . ALA A 1 197 ? 3.412 9.441 -10.721 1.00 89.88 197 ALA A N 1
ATOM 1512 C CA . ALA A 1 197 ? 4.399 9.436 -9.639 1.00 89.88 197 ALA A CA 1
ATOM 1513 C C . ALA A 1 197 ? 3.775 9.604 -8.238 1.00 89.88 197 ALA A C 1
ATOM 1515 O O . ALA A 1 197 ? 4.370 9.175 -7.251 1.00 89.88 197 ALA A O 1
ATOM 1516 N N . ASP A 1 198 ? 2.572 10.176 -8.147 1.00 85.75 198 ASP A N 1
ATOM 1517 C CA . ASP A 1 198 ? 1.776 10.297 -6.921 1.00 85.75 198 ASP A CA 1
ATOM 1518 C C . ASP A 1 198 ? 1.359 8.942 -6.328 1.00 85.75 198 ASP A C 1
ATOM 1520 O O . ASP A 1 198 ? 1.154 8.844 -5.121 1.00 85.75 198 ASP A O 1
ATOM 1524 N N . ARG A 1 199 ? 1.289 7.888 -7.151 1.00 85.81 199 ARG A N 1
ATOM 1525 C CA . ARG A 1 199 ? 0.953 6.514 -6.734 1.00 85.81 199 ARG A CA 1
ATOM 1526 C C . ARG A 1 199 ? 2.186 5.667 -6.405 1.00 85.81 199 ARG A C 1
ATOM 1528 O O . ARG A 1 199 ? 2.079 4.452 -6.247 1.00 85.81 199 ARG A O 1
ATOM 1535 N N . CYS A 1 200 ? 3.377 6.267 -6.408 1.00 88.12 200 CYS A N 1
ATOM 1536 C CA . CYS A 1 200 ? 4.627 5.554 -6.180 1.00 88.12 200 CYS A CA 1
ATOM 1537 C C . CYS A 1 200 ? 4.849 5.284 -4.686 1.00 88.12 200 CYS A C 1
ATOM 1539 O O . CYS A 1 200 ? 5.118 6.198 -3.911 1.00 88.12 200 CYS A O 1
ATOM 1541 N N . GLU A 1 201 ? 4.868 4.005 -4.313 1.00 84.00 201 GLU A N 1
ATOM 1542 C CA . GLU A 1 201 ? 5.083 3.556 -2.925 1.00 84.00 201 GLU A CA 1
ATOM 1543 C 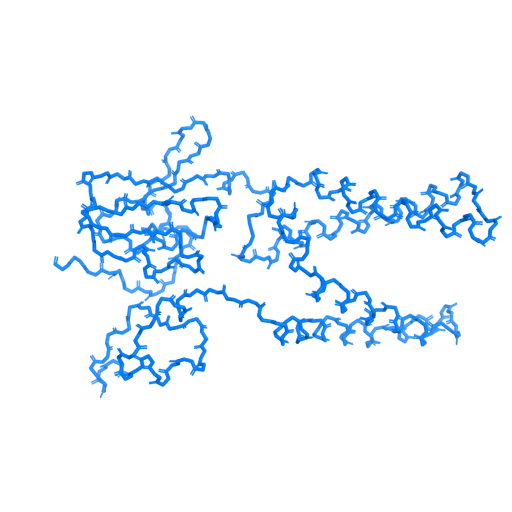C . GLU A 1 201 ? 6.568 3.419 -2.545 1.00 84.00 201 GLU A C 1
ATOM 1545 O O . GLU A 1 201 ? 6.921 2.769 -1.564 1.00 84.00 201 GLU A O 1
ATOM 1550 N N . GLN A 1 202 ? 7.473 3.959 -3.371 1.00 86.75 202 GLN A N 1
ATOM 1551 C CA . GLN A 1 202 ? 8.927 3.845 -3.211 1.00 86.75 202 GLN A CA 1
ATOM 1552 C C . GLN A 1 202 ? 9.428 2.407 -2.958 1.00 86.75 202 GLN A C 1
ATOM 1554 O O . GLN A 1 202 ? 10.409 2.212 -2.243 1.00 86.75 202 GLN A O 1
ATOM 1559 N N . CYS A 1 203 ? 8.829 1.370 -3.554 1.00 85.75 203 CYS A N 1
ATOM 1560 C CA . CYS A 1 203 ? 9.281 -0.014 -3.326 1.00 85.75 203 CYS A CA 1
ATOM 1561 C C . CYS A 1 203 ? 10.699 -0.291 -3.873 1.00 85.75 203 CYS A C 1
ATOM 1563 O O . CYS A 1 203 ? 11.384 -1.189 -3.396 1.00 85.75 203 CYS A O 1
ATOM 1565 N N . GLY A 1 204 ? 11.170 0.498 -4.847 1.00 88.75 204 GLY A N 1
ATOM 1566 C CA . GLY A 1 204 ? 12.512 0.379 -5.433 1.00 88.75 204 GLY A CA 1
ATOM 1567 C C . GLY A 1 204 ? 12.678 -0.753 -6.455 1.00 88.75 204 GLY A C 1
ATOM 1568 O O . GLY A 1 204 ? 13.764 -0.906 -7.010 1.00 88.75 204 GLY A O 1
ATOM 1569 N N . ALA A 1 205 ? 11.619 -1.513 -6.764 1.00 88.81 205 ALA A N 1
ATOM 1570 C CA . ALA A 1 205 ? 11.672 -2.604 -7.741 1.00 88.81 205 ALA A CA 1
ATOM 1571 C C . ALA A 1 205 ? 12.149 -2.126 -9.126 1.00 88.81 205 ALA A C 1
ATOM 1573 O O . ALA A 1 205 ? 12.990 -2.764 -9.752 1.00 88.81 205 ALA A O 1
ATOM 1574 N N . CYS A 1 206 ? 11.675 -0.961 -9.580 1.00 91.56 206 CYS A N 1
ATOM 1575 C CA . CYS A 1 206 ? 12.057 -0.366 -10.862 1.00 91.56 206 CYS A CA 1
ATOM 1576 C C . CYS A 1 206 ? 13.544 0.023 -10.937 1.00 91.56 206 CYS A C 1
ATOM 1578 O O . CYS A 1 206 ? 14.167 -0.192 -11.974 1.00 91.56 206 CYS A O 1
ATOM 1580 N N . ILE A 1 207 ? 14.119 0.518 -9.836 1.00 92.38 207 ILE A N 1
ATOM 1581 C CA . ILE A 1 207 ? 15.542 0.871 -9.713 1.00 92.38 207 ILE A CA 1
ATOM 1582 C C . ILE A 1 207 ? 16.399 -0.393 -9.815 1.00 92.38 207 ILE A C 1
ATOM 1584 O O . ILE A 1 207 ? 17.299 -0.485 -10.646 1.00 92.38 207 ILE A O 1
ATOM 1588 N N . VAL A 1 208 ? 16.068 -1.419 -9.029 1.00 88.44 208 VAL A N 1
ATOM 1589 C CA . VAL A 1 208 ? 16.840 -2.670 -8.992 1.00 88.44 208 VAL A CA 1
ATOM 1590 C C . VAL A 1 208 ? 16.801 -3.416 -10.328 1.00 88.44 208 VAL A C 1
ATOM 1592 O O . VAL A 1 208 ? 17.802 -4.013 -10.738 1.00 88.44 208 VAL A O 1
ATOM 1595 N N . GLN A 1 209 ? 15.665 -3.353 -11.024 1.00 87.81 209 GLN A N 1
ATOM 1596 C CA . GLN A 1 209 ? 15.426 -4.081 -12.271 1.00 87.81 209 GLN A CA 1
ATOM 1597 C C . GLN A 1 209 ? 15.813 -3.309 -13.533 1.00 87.81 209 GLN A C 1
ATOM 1599 O O . GLN A 1 209 ? 15.783 -3.882 -14.626 1.00 87.81 209 GLN A O 1
ATOM 1604 N N . CYS A 1 210 ? 16.205 -2.040 -13.409 1.00 90.81 210 CYS A N 1
ATOM 1605 C CA . CYS A 1 210 ? 16.741 -1.289 -14.532 1.00 90.81 210 CYS A CA 1
ATOM 1606 C C . CYS A 1 210 ? 18.089 -1.903 -14.976 1.00 90.81 210 CYS A C 1
ATOM 1608 O O . CYS A 1 210 ? 19.002 -2.029 -14.158 1.00 90.81 210 CYS A O 1
ATOM 1610 N N . PRO A 1 211 ? 18.251 -2.295 -16.255 1.00 88.62 211 PRO A N 1
ATOM 1611 C CA . PRO A 1 211 ? 19.467 -2.952 -16.737 1.00 88.62 211 PRO A CA 1
ATOM 1612 C C . PRO A 1 211 ? 20.606 -1.955 -16.994 1.00 88.62 211 PRO A C 1
ATOM 1614 O O . PRO A 1 211 ? 21.765 -2.347 -17.128 1.00 88.62 211 PRO A O 1
ATOM 1617 N N . THR A 1 212 ? 20.261 -0.675 -17.110 1.00 92.81 212 THR A N 1
ATOM 1618 C CA . THR A 1 212 ? 21.157 0.435 -17.434 1.00 92.81 212 THR A CA 1
ATOM 1619 C C . THR A 1 212 ? 21.294 1.426 -16.288 1.00 92.81 212 THR A C 1
ATOM 1621 O O . THR A 1 212 ? 21.917 2.459 -16.482 1.00 92.81 212 THR A O 1
ATOM 1624 N N . ASP A 1 213 ? 20.739 1.111 -15.110 1.00 93.06 213 ASP A N 1
ATOM 1625 C CA . ASP A 1 213 ? 20.853 1.956 -13.917 1.00 93.06 213 ASP A CA 1
ATOM 1626 C C . ASP A 1 213 ? 20.316 3.390 -14.132 1.00 93.06 213 ASP A C 1
ATOM 1628 O O . ASP A 1 213 ? 20.775 4.340 -13.523 1.00 93.06 213 ASP A O 1
ATOM 1632 N N . ALA A 1 214 ? 19.290 3.538 -14.981 1.00 95.44 214 ALA A N 1
ATOM 1633 C CA . ALA A 1 214 ? 18.704 4.828 -15.352 1.00 95.44 214 ALA A CA 1
ATOM 1634 C C . ALA A 1 214 ? 17.721 5.421 -14.330 1.00 95.44 214 ALA A C 1
ATOM 1636 O O . ALA A 1 214 ? 17.160 6.482 -14.583 1.00 95.44 214 ALA A O 1
ATOM 1637 N N . LEU A 1 215 ? 17.417 4.711 -13.244 1.00 95.62 215 LEU A N 1
ATOM 1638 C CA . LEU A 1 215 ? 16.435 5.119 -12.238 1.00 95.62 215 LEU A CA 1
ATOM 1639 C C . LEU A 1 215 ? 17.100 5.141 -10.870 1.00 95.62 215 LEU A C 1
ATOM 1641 O O . LEU A 1 215 ? 17.689 4.132 -10.495 1.00 95.62 215 LEU A O 1
ATOM 1645 N N . LEU A 1 216 ? 16.914 6.214 -10.105 1.00 94.69 216 LEU A N 1
ATOM 1646 C CA . LEU A 1 216 ? 17.452 6.366 -8.750 1.00 94.69 216 LEU A CA 1
ATOM 1647 C C . LEU A 1 216 ? 16.429 6.976 -7.789 1.00 94.69 216 LEU A C 1
ATOM 1649 O O . LEU A 1 216 ? 15.342 7.388 -8.205 1.00 94.69 216 LEU A O 1
ATOM 1653 N N . PHE A 1 217 ? 16.770 7.014 -6.501 1.00 93.62 217 PHE A N 1
ATOM 1654 C CA . PHE A 1 217 ? 16.006 7.763 -5.507 1.00 93.62 217 PHE A CA 1
ATOM 1655 C C . PHE A 1 217 ? 16.640 9.131 -5.267 1.00 93.62 217 PHE A C 1
ATOM 1657 O O . PHE A 1 217 ? 17.838 9.219 -5.026 1.00 93.62 217 PHE A O 1
ATOM 1664 N N . GLU A 1 218 ? 15.826 10.180 -5.290 1.00 94.00 218 GLU A N 1
ATOM 1665 C CA . GLU A 1 218 ? 16.224 11.544 -4.939 1.00 94.00 218 GLU A CA 1
ATOM 1666 C C . GLU A 1 218 ? 15.469 11.989 -3.682 1.00 94.00 218 GLU A C 1
ATOM 1668 O O . GLU A 1 218 ? 14.236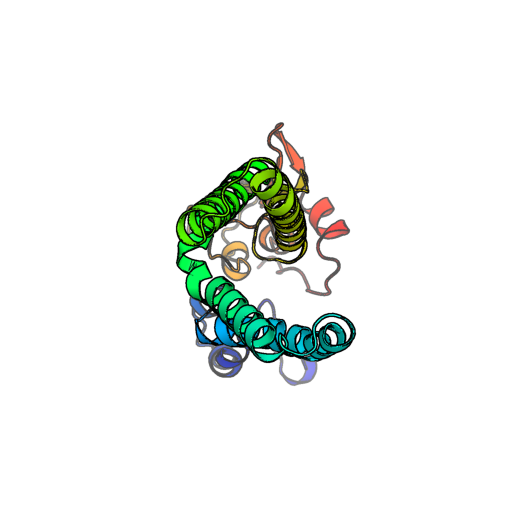 11.904 -3.620 1.00 94.00 218 GLU A O 1
ATOM 1673 N N . ALA A 1 219 ? 16.215 12.391 -2.660 1.00 90.00 219 ALA A N 1
ATOM 1674 C CA . ALA A 1 219 ? 15.715 12.894 -1.393 1.00 90.00 219 ALA A CA 1
ATOM 1675 C C . ALA A 1 219 ? 15.184 14.333 -1.538 1.00 90.00 219 ALA A C 1
ATOM 1677 O O . ALA A 1 219 ? 15.529 15.030 -2.494 1.00 90.00 219 ALA A O 1
ATOM 1678 N N . PRO A 1 220 ? 14.353 14.823 -0.599 1.00 87.19 220 PRO A N 1
ATOM 1679 C CA . PRO A 1 220 ? 13.858 16.201 -0.633 1.00 87.19 220 PRO A CA 1
ATOM 1680 C C . PRO A 1 220 ? 14.946 17.281 -0.557 1.00 87.19 220 PRO A C 1
ATOM 1682 O O . PRO A 1 220 ? 14.719 18.389 -1.032 1.00 87.19 220 PRO A O 1
ATOM 1685 N N . ASP A 1 221 ? 16.098 16.976 0.042 1.00 89.69 221 ASP A N 1
ATOM 1686 C CA . ASP A 1 221 ? 17.273 17.856 0.122 1.00 89.69 221 ASP A CA 1
ATOM 1687 C C . ASP A 1 221 ? 18.185 17.766 -1.118 1.00 89.69 221 ASP A C 1
ATOM 1689 O O . ASP A 1 221 ? 19.195 18.463 -1.200 1.00 89.69 221 ASP A O 1
ATOM 1693 N N . GLY A 1 222 ? 17.810 16.943 -2.103 1.00 90.12 222 GLY A N 1
ATOM 1694 C CA . GLY A 1 222 ? 18.557 16.728 -3.338 1.00 90.12 222 GLY A CA 1
ATOM 1695 C C . GLY A 1 222 ? 19.608 15.621 -3.257 1.00 90.12 222 GLY A C 1
ATOM 1696 O O . GLY A 1 222 ? 20.263 15.358 -4.270 1.00 90.12 222 GLY A O 1
ATOM 1697 N N . GLU A 1 223 ? 19.770 14.944 -2.113 1.00 92.38 223 GLU A N 1
ATOM 1698 C CA . GLU A 1 223 ? 20.643 13.772 -2.032 1.00 92.38 223 GLU A CA 1
ATOM 1699 C C . GLU A 1 223 ? 20.157 12.682 -3.000 1.00 92.38 223 GLU A C 1
ATOM 1701 O O . GLU A 1 223 ? 18.972 12.348 -3.071 1.00 92.38 223 GLU A O 1
ATOM 1706 N N . ARG A 1 224 ? 21.084 12.106 -3.769 1.00 92.88 224 ARG A N 1
ATOM 1707 C CA . ARG A 1 224 ? 20.789 11.028 -4.714 1.00 92.88 224 ARG A CA 1
ATOM 1708 C C . ARG A 1 224 ? 21.309 9.711 -4.181 1.00 92.88 224 ARG A C 1
ATOM 1710 O O . ARG A 1 224 ? 22.516 9.515 -4.071 1.00 92.88 224 ARG A O 1
ATOM 1717 N N . VAL A 1 225 ? 20.393 8.784 -3.929 1.00 90.62 225 VAL A N 1
ATOM 1718 C CA . VAL A 1 225 ? 20.716 7.410 -3.554 1.00 90.62 225 VAL A CA 1
ATOM 1719 C C . VAL A 1 225 ? 20.869 6.588 -4.831 1.00 90.62 225 VAL A C 1
ATOM 1721 O O . VAL A 1 225 ? 19.875 6.346 -5.531 1.00 90.62 225 VAL A O 1
ATOM 1724 N N . PRO A 1 226 ? 22.090 6.140 -5.157 1.00 89.56 226 PRO A N 1
ATOM 1725 C CA . PRO A 1 226 ? 22.342 5.529 -6.442 1.00 89.56 226 PRO A CA 1
ATOM 1726 C C . PRO A 1 226 ? 21.827 4.077 -6.489 1.00 89.56 226 PRO A C 1
ATOM 1728 O O . PRO A 1 226 ? 21.599 3.437 -5.448 1.00 89.56 226 PRO A O 1
ATOM 1731 N N . PRO A 1 227 ? 21.630 3.513 -7.693 1.00 89.44 227 PRO A N 1
ATOM 1732 C CA . PRO A 1 227 ? 21.012 2.197 -7.863 1.00 89.44 227 PRO A CA 1
ATOM 1733 C C . PRO A 1 227 ? 21.775 1.051 -7.185 1.00 89.44 227 PRO A C 1
ATOM 1735 O O . PRO A 1 227 ? 21.177 0.050 -6.782 1.00 89.44 227 PRO A O 1
ATOM 1738 N N . GLU A 1 228 ? 23.099 1.143 -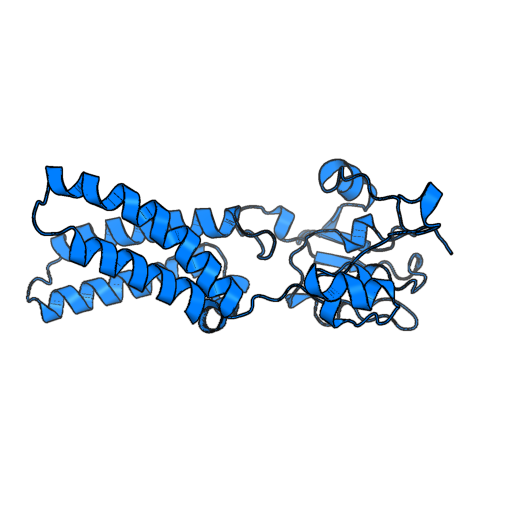7.062 1.00 87.12 228 GLU A N 1
ATOM 1739 C CA . GLU A 1 228 ? 23.944 0.172 -6.355 1.00 87.12 228 GLU A CA 1
ATOM 1740 C C . GLU A 1 228 ? 23.644 0.094 -4.856 1.00 87.12 228 GLU A C 1
ATOM 1742 O O . GLU A 1 228 ? 23.571 -1.012 -4.314 1.00 87.12 228 GLU A O 1
ATOM 1747 N N . THR A 1 229 ? 23.392 1.230 -4.203 1.00 87.81 229 THR A N 1
ATOM 1748 C CA . THR A 1 229 ? 23.014 1.282 -2.785 1.00 87.81 229 THR A CA 1
ATOM 1749 C C . THR A 1 229 ? 21.680 0.574 -2.589 1.00 87.81 229 THR A C 1
ATOM 1751 O O . THR A 1 229 ? 21.550 -0.316 -1.747 1.00 87.81 229 THR A O 1
ATOM 1754 N N . MET A 1 230 ? 20.709 0.873 -3.452 1.00 84.94 230 MET A N 1
ATOM 1755 C CA . MET A 1 230 ? 19.392 0.236 -3.404 1.00 84.94 230 MET A CA 1
ATOM 1756 C C . MET A 1 230 ? 19.458 -1.278 -3.597 1.00 84.94 230 MET A C 1
ATOM 1758 O O . MET A 1 230 ? 18.766 -2.024 -2.899 1.00 84.94 230 MET A O 1
ATOM 1762 N N . ARG A 1 231 ? 20.317 -1.743 -4.507 1.00 78.88 231 ARG A N 1
ATOM 1763 C CA . ARG A 1 231 ? 20.552 -3.174 -4.735 1.00 78.88 231 ARG A CA 1
ATOM 1764 C C . ARG A 1 231 ? 21.167 -3.865 -3.527 1.00 78.88 231 ARG A C 1
ATOM 1766 O O . ARG A 1 231 ? 20.753 -4.971 -3.205 1.00 78.88 231 ARG A O 1
ATOM 1773 N N . ARG A 1 232 ? 22.128 -3.220 -2.865 1.00 80.81 232 ARG A N 1
ATOM 1774 C CA . ARG A 1 232 ? 22.823 -3.793 -1.707 1.00 80.81 232 ARG A CA 1
ATOM 1775 C C . ARG A 1 232 ? 21.905 -3.955 -0.495 1.00 80.81 232 ARG A C 1
ATOM 1777 O O . ARG A 1 232 ? 22.009 -4.959 0.199 1.00 80.81 232 ARG A O 1
ATOM 1784 N N . TYR A 1 233 ? 21.039 -2.974 -0.233 1.00 75.56 233 TYR A N 1
ATOM 1785 C CA . TYR A 1 233 ? 20.330 -2.893 1.049 1.00 75.56 233 TYR A CA 1
ATOM 1786 C C . TYR A 1 233 ? 18.839 -3.245 0.993 1.00 75.56 233 TYR A C 1
ATOM 1788 O O . TYR A 1 233 ? 18.300 -3.695 2.000 1.00 75.56 233 TYR A O 1
ATOM 1796 N N . LYS A 1 234 ? 18.151 -3.074 -0.145 1.00 65.88 234 LYS A N 1
ATOM 1797 C CA . LYS A 1 234 ? 16.681 -3.214 -0.195 1.00 65.88 234 LYS A CA 1
ATOM 1798 C C . LYS A 1 234 ? 16.187 -4.527 -0.797 1.00 65.88 234 LYS A C 1
ATOM 1800 O O . LYS A 1 234 ? 15.088 -4.967 -0.476 1.00 65.88 234 LYS A O 1
ATOM 1805 N N . LEU A 1 235 ? 16.966 -5.153 -1.678 1.00 59.00 235 LEU A N 1
ATOM 1806 C CA . LEU A 1 235 ? 16.542 -6.332 -2.437 1.00 59.00 235 LEU A CA 1
ATOM 1807 C C . LEU A 1 235 ? 17.690 -7.348 -2.556 1.00 59.00 235 LEU A C 1
ATOM 1809 O O . LEU A 1 235 ? 18.215 -7.578 -3.639 1.00 59.00 235 LEU A O 1
ATOM 1813 N N . ASN A 1 236 ? 18.009 -8.038 -1.456 1.00 47.03 236 ASN A N 1
ATOM 1814 C CA . ASN A 1 236 ? 18.833 -9.262 -1.465 1.00 47.03 236 ASN A CA 1
ATOM 1815 C C . ASN A 1 236 ? 18.094 -10.489 -2.054 1.00 47.03 236 ASN A C 1
ATOM 1817 O O . ASN A 1 236 ? 18.418 -11.636 -1.755 1.00 47.03 236 ASN A O 1
ATOM 1821 N N . MET A 1 237 ? 17.080 -10.279 -2.896 1.00 50.50 237 MET A N 1
ATOM 1822 C CA . MET A 1 237 ? 16.292 -11.360 -3.484 1.00 50.50 237 MET A CA 1
ATOM 1823 C C . MET A 1 237 ? 16.904 -11.794 -4.818 1.00 50.50 237 MET A C 1
ATOM 1825 O O . MET A 1 237 ? 17.121 -10.982 -5.713 1.00 50.50 237 MET A O 1
ATOM 1829 N N . MET A 1 238 ? 17.139 -13.103 -4.915 1.00 47.25 238 MET A N 1
ATOM 1830 C CA . MET A 1 238 ? 17.768 -13.949 -5.946 1.00 47.25 238 MET A CA 1
ATOM 1831 C C . MET A 1 238 ? 17.309 -13.784 -7.420 1.00 47.25 238 MET A C 1
ATOM 1833 O O . MET A 1 238 ? 17.525 -14.676 -8.245 1.00 47.25 238 MET A O 1
ATOM 1837 N N . GLY A 1 239 ? 16.669 -12.678 -7.796 1.00 53.06 239 GLY A N 1
ATOM 1838 C CA . GLY A 1 239 ? 16.280 -12.388 -9.171 1.00 53.06 239 GLY A CA 1
ATOM 1839 C C . GLY A 1 239 ? 17.479 -11.942 -10.005 1.00 53.06 239 GLY A C 1
ATOM 1840 O O . GLY A 1 239 ? 18.126 -10.940 -9.709 1.00 53.06 239 GLY A O 1
ATOM 1841 N N . GLN A 1 240 ? 17.777 -12.667 -11.084 1.00 56.44 240 GLN A N 1
ATOM 1842 C CA . GLN A 1 240 ? 18.736 -12.193 -12.083 1.00 56.44 240 GLN A CA 1
ATOM 1843 C C . GLN A 1 240 ? 18.248 -10.859 -12.654 1.00 56.44 240 GLN A C 1
ATOM 1845 O O . GLN A 1 240 ? 17.079 -10.746 -13.025 1.00 56.44 240 GLN A O 1
ATOM 1850 N N . ARG A 1 241 ? 19.147 -9.867 -12.758 1.00 62.66 241 ARG A N 1
ATOM 1851 C CA . ARG A 1 241 ? 18.840 -8.607 -13.443 1.00 62.66 241 ARG A CA 1
ATOM 1852 C C . ARG A 1 241 ? 18.257 -8.905 -14.813 1.00 62.66 241 ARG A C 1
ATOM 1854 O O . ARG A 1 241 ? 18.716 -9.805 -15.526 1.00 62.66 241 ARG A O 1
ATOM 1861 N N . GLY A 1 242 ? 17.313 -8.067 -15.213 1.00 58.00 242 GLY A N 1
ATOM 1862 C CA . GLY A 1 242 ? 17.019 -7.917 -16.617 1.00 58.00 242 GLY A CA 1
ATOM 1863 C C . GLY A 1 242 ? 18.314 -7.711 -17.404 1.00 58.00 242 GLY A C 1
ATOM 1864 O O . GLY A 1 242 ? 19.062 -6.783 -17.119 1.00 58.00 242 GLY A O 1
ATOM 1865 N N . ARG A 1 243 ? 18.634 -8.602 -18.344 1.00 57.25 243 ARG A N 1
ATOM 1866 C CA . ARG A 1 243 ? 19.836 -8.439 -19.174 1.00 57.25 243 ARG A CA 1
ATOM 1867 C C . ARG A 1 243 ? 19.649 -7.250 -20.115 1.00 57.25 243 ARG A C 1
ATOM 1869 O O . ARG A 1 243 ? 18.525 -6.983 -20.543 1.00 57.25 243 ARG A O 1
ATOM 1876 N N . LYS A 1 244 ? 20.725 -6.530 -20.435 1.00 50.34 244 LYS A N 1
ATOM 1877 C CA . LYS A 1 244 ? 20.703 -5.644 -21.604 1.00 50.34 244 LYS A CA 1
ATOM 1878 C C . LYS A 1 244 ? 20.360 -6.528 -22.812 1.00 50.34 244 LYS A C 1
ATOM 1880 O O . LYS A 1 244 ? 20.977 -7.583 -22.963 1.00 50.34 244 LYS A O 1
ATOM 1885 N N . LEU A 1 245 ? 19.282 -6.179 -23.511 1.00 46.19 245 LEU A N 1
ATOM 1886 C CA . LEU A 1 245 ? 18.996 -6.718 -24.838 1.00 46.19 245 LEU A CA 1
ATOM 1887 C C . LEU A 1 245 ? 19.863 -5.951 -25.830 1.00 46.19 245 LEU A C 1
ATOM 1889 O O . LEU A 1 245 ? 20.034 -4.733 -25.587 1.00 46.19 245 LEU A O 1
#

Solvent-accessible surface area (backbone atoms only — not comparable to full-atom values): 14089 Å² total; per-residue (Å²): 105,48,92,81,66,75,55,78,87,85,80,75,52,68,47,77,85,47,41,67,48,46,75,73,66,65,74,53,78,67,44,34,34,74,77,83,52,72,66,60,27,50,52,53,21,48,67,55,26,51,62,55,44,72,54,42,65,66,47,43,83,82,41,79,84,47,52,66,65,49,43,52,46,44,44,52,49,31,45,49,53,44,69,47,35,80,79,47,43,69,59,57,78,71,41,49,64,67,52,48,44,52,52,52,32,48,53,46,44,51,51,51,51,51,51,18,57,78,68,73,58,69,41,70,70,51,50,53,55,53,39,50,52,42,42,53,49,36,51,51,50,50,50,47,60,41,70,71,45,93,76,50,68,30,69,86,43,75,79,59,64,35,41,85,44,76,44,71,92,43,48,78,35,80,49,48,45,43,61,56,27,45,66,58,30,42,49,68,63,88,42,69,44,57,91,39,56,90,63,59,48,70,79,52,52,38,28,56,39,35,65,59,58,23,28,33,37,33,36,92,88,66,53,71,49,51,38,68,59,49,38,70,74,75,50,88,62,92,67,77,64,48,71,80,126

Foldseek 3Di:
DCVVPVDDDQDFFPDPVCRVVVVVVVDDLLRQADDCDLVNLVVQLCVQLVVVLVCLVVCCVPPVPCSVVVSVVSSVVSNCCSNCCVVCVVQVQPDALVSQLCVQLVVQLVVQCVVCVVVVNDDPVSSCVSSVVSSVVSNVVLVCVLPPDLQGARNVDLQQQWFKDFAQVQFCLPCQLCNNQNQNQWDGDNGIDRVPSSRDRVLCRSQQQRQRQGIWIAHPVGDTDGSVNCNVPRDPDPRDHDHDD

Sequence (245 aa):
MRARTGWKVIWGPVDGRDLPAFLQGEETPAMRQVRFDPQQRLEMAVMWAAPLSLLAPITLIFWPGRLLPLVALIWALSLAVYLAFPLYEPLVARKSLAGFVVLFGGLTLAGIALTGTLTGRLTLPFLLRWGGLGLGMALLLAFDLAGSTPLYKSWTHAERSHRVTLEPKHCTACGRCAQVCPRGVFTVAEIAALPHADRCEQCGACIVQCPTDALLFEAPDGERVPPETMRRYKLNMMGQRGRKL

Radius of gyration: 23.34 Å; Cα contacts (8 Å, |Δi|>4): 261; chains: 1; bounding box: 51×47×61 Å

Mean predicted aligned error: 8.27 Å

Secondary structure (DSSP, 8-state):
-HHHH----S---SSGGGHHHHHTT---GGGGS----HHHHHHHHHHHHHHHHHHGGGGGGT-TT-HHHHHHHHHHHHHHHHHHHHHHHHHHHH--HHHHHHHHHHHHHHHHHHHHHHTT---HHHHHHHHHHHHHHHHHHHHHHHHH-TTS--SS-GGGG-EEEE-GGG----SHHHHH-TT---EESSSEE-TTGGG-----HHHHH-TT--EEEE-TTS-EE-HHHHHHHT----PPPPPP-

pLDDT: mean 83.38, std 12.21, range [46.12, 95.81]

Nearest PDB structures (foldseek):
  7q4w-assembly1_B  TM=6.594E-01  e=5.222E-02  Acetobacterium woodii DSM 1030